Protein AF-A0A660LFE7-F1 (afdb_monomer_lite)

Sequence (213 aa):
MGFLDHRRTWRYDVAASREACIEAFVRAFSGRGGLVAKASWEVRTTDRGALAIYLGRKGLGAAAGMLTDAGAREQDSAIGSEVALQIEKTGSDRTLCSVRLASSGRIGLPGLLGVTSDARFIRPYMRAVQDELRALDSSVIISHDSRPTNADASAYRVTSEGDTRATPARLEHLEQLVARGVVSRDDAADLITRDGASVRITDDHWQRISGMW

Foldseek 3Di:
DDPFDQLKKKKKKAQDFLVLLQVLLVCLQVDCPDDAWDFHWDKDADPFHIKTFTQFTDDPNLVVLVVDPVSVVLRVQQGGWMKTKGFPDDDPGITMIMIHRPDGDDDDPCVVVVPGRGCVVCVSSVVSSVVSRCVRPVPMDIDMDPDRPCPVVVVVPDPPPPDLDCDPVNVVVLLVCCVSVVDPPVRSVVVNVVSVDPPVPDVVVVCVSVVPD

Radius of gyration: 20.66 Å; chains: 1; bounding box: 33×60×46 Å

Organism: NCBI:txid166793

Secondary structure (DSSP, 8-state):
--TT-TTPEEEEEESS-HHHHHHHHHHHHHS---SS-PEEEEEEEETTEEEEEEEEE-SHHHHHHTTSHHHHHHHHHHTT-EEEEEEEEE-SS-EEEEEEEEE-S-SSHHHHTT-PPPGGGGHHHHHHHHHHHHHH-TTPEEEEE-SPPTHHHHTT----TT--S--HHHHHHHHHHHHTTSS-HHHHHHHHHHTS------HHHHHHHHS--

Structure (mmCIF, N/CA/C/O backbone):
data_AF-A0A660LFE7-F1
#
_entry.id   AF-A0A660LFE7-F1
#
loop_
_atom_site.group_PDB
_atom_site.id
_atom_site.type_symbol
_atom_site.label_atom_id
_atom_site.label_alt_id
_atom_site.label_comp_id
_atom_site.label_asym_id
_atom_site.label_entity_id
_atom_site.label_seq_id
_atom_site.pdbx_PDB_ins_code
_atom_site.Cartn_x
_atom_site.Cartn_y
_atom_site.Cartn_z
_atom_site.occupancy
_atom_site.B_iso_or_equiv
_atom_site.auth_seq_id
_atom_site.auth_comp_id
_atom_site.auth_asym_id
_atom_site.auth_atom_id
_atom_site.pdbx_PDB_model_num
ATOM 1 N N . MET A 1 1 ? -15.204 -1.112 -18.491 1.00 38.84 1 MET A N 1
ATOM 2 C CA . MET A 1 1 ? -14.497 -0.434 -17.381 1.00 38.84 1 MET A CA 1
ATOM 3 C C . MET A 1 1 ? -13.377 -1.336 -16.891 1.00 38.84 1 MET A C 1
ATOM 5 O O . MET A 1 1 ? -13.650 -2.378 -16.309 1.00 38.84 1 MET A O 1
ATOM 9 N N . GLY A 1 2 ? -12.135 -1.018 -17.255 1.00 40.81 2 GLY A N 1
ATOM 10 C CA . GLY A 1 2 ? -10.989 -1.911 -17.080 1.00 40.81 2 GLY A CA 1
ATOM 11 C C . GLY A 1 2 ? -10.301 -1.747 -15.727 1.00 40.81 2 GLY A C 1
ATOM 12 O O . GLY A 1 2 ? -10.150 -0.643 -15.222 1.00 40.81 2 GLY A O 1
ATOM 13 N N . PHE A 1 3 ? -9.797 -2.852 -15.184 1.00 46.00 3 PHE A N 1
ATOM 14 C CA . PHE A 1 3 ? -8.933 -2.953 -13.997 1.00 46.00 3 PHE A CA 1
ATOM 15 C C . PHE A 1 3 ? -7.549 -2.255 -14.172 1.00 46.00 3 PHE A C 1
ATOM 17 O O . PHE A 1 3 ? -6.586 -2.601 -13.492 1.00 46.00 3 PHE A O 1
ATOM 24 N N . LEU A 1 4 ? -7.405 -1.351 -15.152 1.00 50.66 4 LEU A N 1
ATOM 25 C CA . LEU A 1 4 ? -6.150 -0.797 -15.698 1.00 50.66 4 LEU A CA 1
ATOM 26 C C . LEU A 1 4 ? -5.863 0.653 -15.271 1.00 50.66 4 LEU A C 1
ATOM 28 O O . LEU A 1 4 ? -4.867 1.213 -15.714 1.00 50.66 4 LEU A O 1
ATOM 32 N N . ASP A 1 5 ? -6.702 1.265 -14.434 1.00 59.66 5 ASP A N 1
ATOM 33 C CA . ASP A 1 5 ? -6.457 2.639 -13.999 1.00 59.66 5 ASP A CA 1
ATOM 34 C C . ASP A 1 5 ? -5.406 2.676 -12.878 1.00 59.66 5 ASP A C 1
ATOM 36 O O . ASP A 1 5 ? -5.632 2.193 -11.768 1.00 59.66 5 ASP A O 1
ATOM 40 N N . HIS A 1 6 ? -4.234 3.224 -13.194 1.00 60.28 6 HIS A N 1
ATOM 41 C CA . HIS A 1 6 ? -3.125 3.440 -12.265 1.00 60.28 6 HIS A CA 1
ATOM 42 C C . HIS A 1 6 ? -3.460 4.492 -11.197 1.00 60.28 6 HIS A C 1
ATOM 44 O O . HIS A 1 6 ? -2.775 4.555 -10.180 1.00 60.28 6 HIS A O 1
ATOM 50 N N . ARG A 1 7 ? -4.531 5.276 -11.395 1.00 64.38 7 ARG A N 1
ATOM 51 C CA . ARG A 1 7 ? -5.044 6.268 -10.437 1.00 64.38 7 ARG A CA 1
ATOM 52 C C . ARG A 1 7 ? -6.020 5.687 -9.419 1.00 64.38 7 ARG A C 1
ATOM 54 O O . ARG A 1 7 ? -6.583 6.423 -8.612 1.00 64.38 7 ARG A O 1
ATOM 61 N N . ARG A 1 8 ? -6.275 4.378 -9.464 1.00 77.81 8 ARG A N 1
ATOM 62 C CA . ARG A 1 8 ? -7.277 3.758 -8.603 1.00 77.81 8 ARG A CA 1
ATOM 63 C C . ARG A 1 8 ? -6.761 3.672 -7.170 1.00 77.81 8 ARG A C 1
ATOM 65 O O . ARG A 1 8 ? -5.719 3.076 -6.913 1.00 77.81 8 ARG A O 1
ATOM 72 N N . THR A 1 9 ? -7.538 4.215 -6.242 1.00 87.88 9 THR A N 1
ATOM 73 C CA . THR A 1 9 ? -7.334 4.009 -4.807 1.00 87.88 9 THR A CA 1
ATOM 74 C C . THR A 1 9 ? -8.236 2.866 -4.353 1.00 87.88 9 THR A C 1
ATOM 76 O O . THR A 1 9 ? -9.450 2.872 -4.587 1.00 87.88 9 THR A O 1
ATOM 79 N N . TRP A 1 10 ? -7.643 1.861 -3.716 1.00 91.25 10 TRP A N 1
ATOM 80 C CA . TRP A 1 10 ? -8.361 0.752 -3.093 1.00 91.25 10 TRP A CA 1
ATOM 81 C C . TRP A 1 10 ? -8.623 1.095 -1.640 1.00 91.25 10 TRP A C 1
ATOM 83 O O . TRP A 1 10 ? -7.673 1.328 -0.905 1.00 91.25 10 TRP A O 1
ATOM 93 N N . ARG A 1 11 ? -9.884 1.113 -1.215 1.00 95.19 11 ARG A N 1
ATOM 94 C CA . ARG A 1 11 ? -10.247 1.325 0.186 1.00 95.19 11 ARG A CA 1
ATOM 95 C C . ARG A 1 11 ? -10.783 0.038 0.786 1.00 95.19 11 ARG A C 1
ATOM 97 O O . ARG A 1 11 ? -11.645 -0.613 0.193 1.00 95.19 11 ARG A O 1
ATOM 104 N N . TYR A 1 12 ? -10.280 -0.284 1.966 1.00 96.00 12 TYR A N 1
ATOM 105 C CA . TYR A 1 12 ? -10.640 -1.451 2.747 1.00 96.00 12 TYR A CA 1
ATOM 106 C C . TYR A 1 12 ? -11.152 -0.976 4.099 1.00 96.00 12 TYR A C 1
ATOM 108 O O . TYR A 1 12 ? -10.414 -0.361 4.870 1.00 96.00 12 TYR A O 1
ATOM 116 N N . ASP A 1 13 ? -12.419 -1.254 4.368 1.00 97.25 13 ASP A N 1
ATOM 117 C CA . ASP A 1 13 ? -12.999 -1.110 5.697 1.00 97.25 13 ASP A CA 1
ATOM 118 C C . ASP A 1 13 ? -12.927 -2.479 6.380 1.00 97.25 13 ASP A C 1
ATOM 120 O O . ASP A 1 13 ? -13.561 -3.431 5.915 1.00 97.25 13 ASP A O 1
ATOM 124 N N . VAL A 1 14 ? -12.122 -2.595 7.438 1.00 97.31 14 VAL A N 1
ATOM 125 C CA . VAL A 1 14 ? -11.696 -3.869 8.043 1.00 97.31 14 VAL A CA 1
ATOM 126 C C . VAL A 1 14 ? -11.964 -3.847 9.547 1.00 97.31 14 VAL A C 1
ATOM 128 O O . VAL A 1 14 ? -11.588 -2.886 10.216 1.00 97.31 14 VAL A O 1
ATOM 131 N N . ALA A 1 15 ? -12.550 -4.909 10.103 1.00 97.50 15 ALA A N 1
ATOM 132 C CA . ALA A 1 15 ? -12.699 -5.112 11.548 1.00 97.50 15 ALA A CA 1
ATOM 133 C C . ALA A 1 15 ? -11.373 -5.523 12.219 1.00 97.50 15 ALA A C 1
ATOM 135 O O . ALA A 1 15 ? -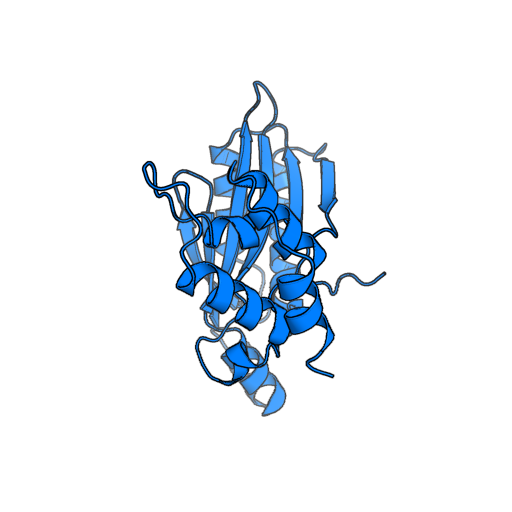11.242 -6.606 12.783 1.00 97.50 15 ALA A O 1
ATOM 136 N N . ALA A 1 16 ? -10.357 -4.671 12.103 1.00 96.75 16 ALA A N 1
ATOM 137 C CA . ALA A 1 16 ? -9.020 -4.901 12.629 1.00 96.75 16 ALA A CA 1
ATOM 138 C C . ALA A 1 16 ? -8.410 -3.592 13.140 1.00 96.75 16 ALA A C 1
ATOM 140 O O . ALA A 1 16 ? -8.817 -2.500 12.730 1.00 96.75 16 ALA A O 1
ATOM 141 N N . SER A 1 17 ? -7.406 -3.696 14.015 1.00 97.06 17 SER A N 1
ATOM 142 C CA . SER A 1 17 ? -6.656 -2.525 14.464 1.00 97.06 17 SER A CA 1
ATOM 143 C C . SER A 1 17 ? -5.854 -1.897 13.322 1.00 97.06 17 SER A C 1
ATOM 145 O O . SER A 1 17 ? -5.584 -2.508 12.279 1.00 97.06 17 SER A O 1
ATOM 147 N N . ARG A 1 18 ? -5.424 -0.657 13.551 1.00 96.75 18 ARG A N 1
ATOM 148 C CA . ARG A 1 18 ? -4.510 0.059 12.665 1.00 96.75 18 ARG A CA 1
ATOM 149 C C . ARG A 1 18 ? -3.226 -0.740 12.416 1.00 96.75 18 ARG A C 1
ATOM 151 O O . ARG A 1 18 ? -2.784 -0.851 11.274 1.00 96.75 18 ARG A O 1
ATOM 158 N N . GLU A 1 19 ? -2.637 -1.284 13.473 1.00 97.12 19 GLU A N 1
ATOM 159 C CA . GLU A 1 19 ? -1.377 -2.027 13.434 1.00 97.12 19 GLU A CA 1
ATOM 160 C C . GLU A 1 19 ? -1.540 -3.302 12.602 1.00 97.12 19 GLU A C 1
ATOM 162 O O . GLU A 1 19 ? -0.715 -3.574 11.733 1.00 97.12 19 GLU A O 1
ATOM 167 N N . ALA A 1 20 ? -2.660 -4.012 12.764 1.00 97.19 20 ALA A N 1
ATOM 168 C CA . ALA A 1 20 ? -2.961 -5.212 11.991 1.00 97.19 20 ALA A CA 1
ATOM 169 C C . ALA A 1 20 ? -3.107 -4.923 10.484 1.00 97.19 20 ALA A C 1
ATOM 171 O O . ALA A 1 20 ? -2.623 -5.700 9.659 1.00 97.19 20 ALA A O 1
ATOM 172 N N . CYS A 1 21 ? -3.708 -3.787 10.107 1.00 97.06 21 CYS A N 1
ATOM 173 C CA . CYS A 1 21 ? -3.794 -3.366 8.703 1.00 97.06 21 CYS A CA 1
ATOM 174 C C . CYS A 1 21 ? -2.404 -3.085 8.103 1.00 97.06 21 CYS A C 1
ATOM 176 O O . CYS A 1 21 ? -2.117 -3.486 6.972 1.00 97.06 21 CYS A O 1
ATOM 178 N N . ILE A 1 22 ? -1.531 -2.417 8.866 1.00 97.62 22 ILE A N 1
ATOM 179 C CA . ILE A 1 22 ? -0.145 -2.137 8.461 1.00 97.62 22 ILE A CA 1
ATOM 180 C C . ILE A 1 22 ? 0.634 -3.444 8.302 1.00 97.62 22 ILE A C 1
ATOM 182 O O . ILE A 1 22 ? 1.282 -3.650 7.277 1.00 97.62 22 ILE A O 1
ATOM 186 N N . GLU A 1 23 ? 0.535 -4.355 9.267 1.00 96.62 23 GLU A N 1
ATOM 187 C CA . GLU A 1 23 ? 1.201 -5.654 9.202 1.00 96.62 23 GLU A CA 1
ATOM 188 C C . GLU A 1 23 ? 0.723 -6.506 8.024 1.00 96.62 23 GLU A C 1
ATOM 190 O O . GLU A 1 23 ? 1.550 -7.123 7.357 1.00 96.62 23 GLU A O 1
ATOM 195 N N . ALA A 1 24 ? -0.579 -6.521 7.726 1.00 96.12 24 ALA A N 1
ATOM 196 C CA . ALA A 1 24 ? -1.124 -7.220 6.562 1.00 96.12 24 ALA A CA 1
ATOM 197 C C . ALA A 1 24 ? -0.515 -6.699 5.251 1.00 96.12 24 ALA A C 1
ATOM 199 O O . ALA A 1 24 ? -0.088 -7.482 4.401 1.00 96.12 24 ALA A O 1
ATOM 200 N N . PHE A 1 25 ? -0.391 -5.377 5.108 1.00 96.19 25 PHE A N 1
ATOM 201 C CA . PHE A 1 25 ? 0.294 -4.777 3.964 1.00 96.19 25 PHE A CA 1
ATOM 202 C C . PHE A 1 25 ? 1.776 -5.168 3.912 1.00 96.19 25 PHE A C 1
ATOM 204 O O . PHE A 1 25 ? 2.276 -5.580 2.862 1.00 96.19 25 PHE A O 1
ATOM 211 N N . VAL A 1 26 ? 2.481 -5.098 5.045 1.00 95.81 26 VAL A N 1
ATOM 212 C CA . VAL A 1 26 ? 3.892 -5.495 5.130 1.00 95.81 26 VAL A CA 1
ATOM 213 C C . VAL A 1 26 ? 4.062 -6.968 4.760 1.00 95.81 26 VAL A C 1
ATOM 215 O O . VAL A 1 26 ? 4.980 -7.280 4.005 1.00 95.81 26 VAL A O 1
ATOM 218 N N . ARG A 1 27 ? 3.176 -7.867 5.208 1.00 94.25 27 ARG A N 1
ATOM 219 C CA . ARG A 1 27 ? 3.191 -9.292 4.838 1.00 94.25 27 ARG A CA 1
ATOM 220 C C . ARG A 1 27 ? 2.937 -9.498 3.352 1.00 94.25 27 ARG A C 1
ATOM 222 O O . ARG A 1 27 ? 3.662 -10.270 2.734 1.00 94.25 27 ARG A O 1
ATOM 229 N N . ALA A 1 28 ? 1.999 -8.771 2.752 1.00 93.12 28 ALA A N 1
ATOM 230 C CA . ALA A 1 28 ? 1.727 -8.872 1.321 1.00 93.12 28 ALA A CA 1
ATOM 231 C C . ALA A 1 28 ? 2.935 -8.466 0.451 1.00 93.12 28 ALA A C 1
ATOM 233 O O . ALA A 1 28 ? 3.200 -9.099 -0.573 1.00 93.12 28 ALA A O 1
ATOM 234 N N . PHE A 1 29 ? 3.695 -7.445 0.863 1.00 91.75 29 PHE A N 1
ATOM 235 C CA . PHE A 1 29 ? 4.849 -6.936 0.106 1.00 91.75 29 PHE A CA 1
ATOM 236 C C . PHE A 1 29 ? 6.197 -7.567 0.487 1.00 91.75 29 PHE A C 1
ATOM 238 O O . PHE A 1 29 ? 7.083 -7.672 -0.360 1.00 91.75 29 PHE A O 1
ATOM 245 N N . SER A 1 30 ? 6.344 -8.043 1.724 1.00 88.94 30 SER A N 1
ATOM 246 C CA . SER A 1 30 ? 7.524 -8.792 2.201 1.00 88.94 30 SER A CA 1
ATOM 247 C C . SER A 1 30 ? 7.392 -10.303 1.973 1.00 88.94 30 SER A C 1
ATOM 249 O O . SER A 1 30 ? 8.349 -11.062 2.139 1.00 88.94 30 SER A O 1
ATOM 251 N N . GLY A 1 31 ? 6.184 -10.759 1.638 1.00 74.62 31 GLY A N 1
ATOM 252 C CA . GLY A 1 31 ? 5.779 -12.155 1.650 1.00 74.62 31 GLY A CA 1
ATOM 253 C C . GLY A 1 31 ? 6.429 -13.024 0.580 1.00 74.62 31 GLY A C 1
ATOM 254 O O . GLY A 1 31 ? 6.758 -12.610 -0.534 1.00 74.62 31 GLY A O 1
ATOM 255 N N . ARG A 1 32 ? 6.558 -14.313 0.916 1.00 55.41 32 ARG A N 1
ATOM 256 C CA . ARG A 1 32 ? 7.117 -15.382 0.079 1.00 55.41 32 ARG A CA 1
ATOM 257 C C . ARG A 1 32 ? 6.206 -15.780 -1.106 1.00 55.41 32 ARG A C 1
ATOM 259 O O . ARG A 1 32 ? 6.140 -16.967 -1.400 1.00 55.41 32 ARG A O 1
ATOM 266 N N . GLY A 1 33 ? 5.587 -14.850 -1.842 1.00 46.97 33 GLY A N 1
ATOM 267 C CA . GLY A 1 33 ? 4.799 -15.162 -3.054 1.00 46.97 33 GLY A CA 1
ATOM 268 C C . GLY A 1 33 ? 5.535 -16.156 -3.967 1.00 46.97 33 GLY A C 1
ATOM 269 O O . GLY A 1 33 ? 6.721 -15.954 -4.215 1.00 46.97 33 GLY A O 1
ATOM 270 N N . GLY A 1 34 ? 4.890 -17.274 -4.322 1.00 47.53 34 GLY A N 1
ATOM 271 C CA . GLY A 1 34 ? 5.494 -18.536 -4.790 1.00 47.53 34 GLY A CA 1
ATOM 272 C C . GLY A 1 34 ? 6.519 -18.465 -5.938 1.00 47.53 34 GLY A C 1
ATOM 273 O O . GLY A 1 34 ? 6.880 -17.401 -6.415 1.00 47.53 34 GLY A O 1
ATOM 274 N N . LEU A 1 35 ? 7.006 -19.636 -6.369 1.00 48.56 35 LEU A N 1
ATOM 275 C CA . LEU A 1 35 ? 8.150 -19.917 -7.270 1.00 48.56 35 LEU A CA 1
ATOM 276 C C . LEU A 1 35 ? 8.314 -19.090 -8.576 1.00 48.56 35 LEU A C 1
ATOM 278 O O . LEU A 1 35 ? 9.298 -19.280 -9.286 1.00 48.56 35 LEU A O 1
ATOM 282 N N . VAL A 1 36 ? 7.419 -18.161 -8.908 1.00 51.66 36 VAL A N 1
ATOM 283 C CA . VAL A 1 36 ? 7.422 -17.396 -10.158 1.00 51.66 36 VAL A CA 1
ATOM 284 C C . VAL A 1 36 ? 7.899 -15.958 -9.913 1.00 51.66 36 VAL A C 1
ATOM 286 O O . VAL A 1 36 ? 7.167 -15.127 -9.388 1.00 51.66 36 VAL A O 1
ATOM 289 N N . ALA A 1 37 ? 9.145 -15.674 -10.314 1.00 56.53 37 ALA A N 1
ATOM 290 C CA . ALA A 1 37 ? 9.717 -14.339 -10.553 1.00 56.53 37 ALA A CA 1
ATOM 291 C C . ALA A 1 37 ? 9.287 -13.225 -9.568 1.00 56.53 37 ALA A C 1
ATOM 293 O O . ALA A 1 37 ? 8.558 -12.300 -9.945 1.00 56.53 37 ALA A O 1
ATOM 294 N N . LYS A 1 38 ? 9.776 -13.288 -8.320 1.00 69.44 38 LYS A N 1
ATOM 295 C CA . LYS A 1 38 ? 9.477 -12.293 -7.282 1.00 69.44 38 LYS A CA 1
ATOM 296 C C . LYS A 1 38 ? 10.008 -10.905 -7.647 1.00 69.44 38 LYS A C 1
ATOM 298 O O . LYS A 1 38 ? 11.209 -10.695 -7.837 1.00 69.44 38 LYS A O 1
ATOM 303 N N . ALA A 1 39 ? 9.097 -9.943 -7.677 1.00 80.56 39 ALA A N 1
ATOM 304 C CA . ALA A 1 39 ? 9.442 -8.541 -7.550 1.00 80.56 39 ALA A CA 1
ATOM 305 C C . ALA A 1 39 ? 9.991 -8.288 -6.130 1.00 80.56 39 ALA A C 1
ATOM 307 O O . ALA A 1 39 ? 9.480 -8.824 -5.146 1.00 80.56 39 ALA A O 1
ATOM 308 N N . SER A 1 40 ? 11.084 -7.538 -6.051 1.00 86.56 40 SER A N 1
ATOM 309 C CA . SER A 1 40 ? 11.753 -7.117 -4.827 1.00 86.56 40 SER A CA 1
ATOM 310 C C . SER A 1 40 ? 11.149 -5.791 -4.393 1.00 86.56 40 SER A C 1
ATOM 312 O O . SER A 1 40 ? 11.076 -4.858 -5.191 1.00 86.56 40 SER A O 1
ATOM 314 N N . TRP A 1 41 ? 10.752 -5.705 -3.130 1.00 90.31 41 TRP A N 1
ATOM 315 C CA . TRP A 1 41 ? 10.181 -4.500 -2.543 1.00 90.31 41 TRP A CA 1
ATOM 316 C C . TRP A 1 41 ? 10.961 -4.128 -1.292 1.00 90.31 41 TRP A C 1
ATOM 318 O O . TRP A 1 41 ? 11.316 -4.996 -0.497 1.00 90.31 41 TRP A O 1
ATOM 328 N N . GLU A 1 42 ? 11.234 -2.843 -1.128 1.00 92.31 42 GLU A N 1
ATOM 329 C CA . GLU A 1 42 ? 11.618 -2.276 0.156 1.00 92.31 42 GLU A CA 1
ATOM 330 C C . GLU A 1 42 ? 10.350 -1.790 0.845 1.00 92.31 42 GLU A C 1
ATOM 332 O O . GLU A 1 42 ? 9.618 -0.985 0.276 1.00 92.31 42 GLU A O 1
ATOM 337 N N . VAL A 1 43 ? 10.068 -2.276 2.051 1.00 94.81 43 VAL A N 1
ATOM 338 C CA . VAL A 1 43 ? 8.866 -1.882 2.791 1.00 94.81 43 VAL A CA 1
ATOM 339 C C . VAL A 1 43 ? 9.270 -1.074 4.015 1.00 94.81 43 VAL A C 1
ATOM 341 O O . VAL A 1 43 ? 10.124 -1.499 4.789 1.00 94.81 43 VAL A O 1
ATOM 344 N N . ARG A 1 44 ? 8.645 0.090 4.194 1.00 95.56 44 ARG A N 1
ATOM 345 C CA . ARG A 1 44 ? 8.853 0.991 5.330 1.00 95.56 44 ARG A CA 1
ATOM 346 C C . ARG A 1 44 ? 7.517 1.278 6.002 1.00 95.56 44 ARG A C 1
ATOM 348 O O . ARG A 1 44 ? 6.562 1.677 5.341 1.00 95.56 44 ARG A O 1
ATOM 355 N N . THR A 1 45 ? 7.437 1.097 7.311 1.00 96.19 45 THR A N 1
ATOM 356 C CA . THR A 1 45 ? 6.276 1.518 8.106 1.00 96.19 45 THR A CA 1
ATOM 357 C C . THR A 1 45 ? 6.374 3.004 8.435 1.00 96.19 45 THR A C 1
ATOM 359 O O . THR A 1 45 ? 7.471 3.538 8.584 1.00 96.19 45 THR A O 1
ATOM 362 N N . THR A 1 46 ? 5.236 3.681 8.563 1.00 92.25 46 THR A N 1
ATOM 363 C CA . THR A 1 46 ? 5.167 5.099 8.941 1.00 92.25 46 THR A CA 1
ATOM 364 C C . THR A 1 46 ? 4.103 5.321 10.011 1.00 92.25 46 THR A C 1
ATOM 366 O O . THR A 1 46 ? 3.204 4.500 10.205 1.00 92.25 46 THR A O 1
ATOM 369 N N . ASP A 1 47 ? 4.121 6.497 10.635 1.00 90.31 47 ASP A N 1
ATOM 370 C CA . ASP A 1 47 ? 3.103 6.917 11.605 1.00 90.31 47 ASP A CA 1
ATOM 371 C C . ASP A 1 47 ? 1.701 7.085 11.005 1.00 90.31 47 ASP A C 1
ATOM 373 O O . ASP A 1 47 ? 0.764 7.419 11.731 1.00 90.31 47 ASP A O 1
ATOM 377 N N . ARG A 1 48 ? 1.518 6.876 9.699 1.00 90.69 48 ARG A N 1
ATOM 378 C CA . ARG A 1 48 ? 0.211 6.953 9.033 1.00 90.69 48 ARG A CA 1
ATOM 379 C C . ARG A 1 48 ? -0.120 5.716 8.196 1.00 90.69 48 ARG A C 1
ATOM 381 O O . ARG A 1 48 ? -1.185 5.690 7.585 1.00 90.69 48 ARG A O 1
ATOM 388 N N . GLY A 1 49 ? 0.748 4.703 8.163 1.00 96.00 49 GLY A N 1
ATOM 389 C CA . GLY A 1 49 ? 0.553 3.511 7.340 1.00 96.00 49 GLY A CA 1
ATOM 390 C C . GLY A 1 49 ? 1.867 2.824 6.970 1.00 96.00 49 GLY A C 1
ATOM 391 O O . GLY A 1 49 ? 2.700 2.554 7.832 1.00 96.00 49 GLY A O 1
ATOM 392 N N . ALA A 1 50 ? 2.058 2.534 5.684 1.00 97.06 50 ALA A N 1
ATOM 393 C CA . ALA A 1 50 ? 3.268 1.896 5.166 1.00 97.06 50 ALA A CA 1
ATOM 394 C C . ALA A 1 50 ? 3.517 2.262 3.698 1.00 97.06 50 ALA A C 1
ATOM 396 O O . ALA A 1 50 ? 2.599 2.634 2.974 1.00 97.06 50 ALA A O 1
ATOM 397 N N . LEU A 1 51 ? 4.766 2.141 3.260 1.00 95.38 51 LEU A N 1
ATOM 398 C CA . LEU A 1 51 ? 5.219 2.412 1.901 1.00 95.38 51 LEU A CA 1
ATOM 399 C C . LEU A 1 51 ? 6.000 1.204 1.386 1.00 95.38 51 LEU A C 1
ATOM 401 O O . LEU A 1 51 ? 6.904 0.727 2.067 1.00 95.38 51 LEU A O 1
ATOM 405 N N . ALA A 1 52 ? 5.673 0.727 0.190 1.00 93.94 52 ALA A N 1
ATOM 406 C CA . ALA A 1 52 ? 6.434 -0.292 -0.519 1.00 93.94 52 ALA A CA 1
ATOM 407 C C . ALA A 1 52 ? 7.060 0.311 -1.781 1.00 93.94 52 ALA A C 1
ATOM 409 O O . ALA A 1 52 ? 6.349 0.788 -2.663 1.00 93.94 52 ALA A O 1
ATOM 410 N N . ILE A 1 53 ? 8.387 0.269 -1.869 1.00 91.69 53 ILE A N 1
ATOM 411 C CA . ILE A 1 53 ? 9.186 0.809 -2.972 1.00 91.69 53 ILE A CA 1
ATOM 412 C C . ILE A 1 53 ? 9.684 -0.353 -3.825 1.00 91.69 53 ILE A C 1
ATOM 414 O O . ILE A 1 53 ? 10.333 -1.277 -3.330 1.00 91.69 53 ILE A O 1
ATOM 418 N N . TYR A 1 54 ? 9.379 -0.328 -5.117 1.00 89.25 54 TYR A N 1
ATOM 419 C CA . TYR A 1 54 ? 9.771 -1.386 -6.037 1.00 89.25 54 TYR A CA 1
ATOM 420 C C . TYR A 1 54 ? 11.263 -1.300 -6.383 1.00 89.25 54 TYR A C 1
ATOM 422 O O . TYR A 1 54 ? 11.722 -0.319 -6.967 1.00 89.25 54 TYR A O 1
ATOM 430 N N . LEU A 1 55 ? 12.017 -2.358 -6.079 1.00 86.50 55 LEU A N 1
ATOM 431 C CA . LEU A 1 55 ? 13.464 -2.463 -6.308 1.00 86.50 55 LEU A CA 1
ATOM 432 C C . LEU A 1 55 ? 13.831 -3.266 -7.572 1.00 86.50 55 LEU A C 1
ATOM 434 O O . LEU A 1 55 ? 14.996 -3.611 -7.764 1.00 86.50 55 LEU A O 1
ATOM 438 N N . GLY A 1 56 ? 12.854 -3.618 -8.412 1.00 84.25 56 GLY A N 1
ATOM 439 C CA . GLY A 1 56 ? 13.057 -4.509 -9.561 1.00 84.25 56 GLY A CA 1
ATOM 440 C C . GLY A 1 56 ? 12.768 -5.978 -9.236 1.00 84.25 56 GLY A C 1
ATOM 441 O O . GLY A 1 56 ? 12.351 -6.319 -8.134 1.00 84.25 56 GLY A O 1
ATOM 442 N N . ARG A 1 57 ? 12.968 -6.888 -10.193 1.00 78.62 57 ARG A N 1
ATOM 443 C CA . ARG A 1 57 ? 12.842 -8.343 -9.974 1.00 78.62 57 ARG A CA 1
ATOM 444 C C . ARG A 1 57 ? 14.211 -8.951 -9.696 1.00 78.62 57 ARG A C 1
ATOM 446 O O . ARG A 1 57 ? 15.178 -8.624 -10.374 1.00 78.62 57 ARG A O 1
ATOM 453 N N . LYS A 1 58 ? 14.291 -9.871 -8.731 1.00 66.12 58 LYS A N 1
ATOM 454 C CA . LYS A 1 58 ? 15.510 -10.655 -8.462 1.00 66.12 58 LYS A CA 1
ATOM 455 C C . LYS A 1 58 ? 15.242 -12.140 -8.745 1.00 66.12 58 LYS A C 1
ATOM 457 O O . LYS A 1 58 ? 14.202 -12.663 -8.352 1.00 66.12 58 LYS A O 1
ATOM 462 N N . GLY A 1 59 ? 16.176 -12.823 -9.417 1.00 62.28 59 GLY A N 1
ATOM 463 C CA . GLY A 1 59 ? 16.146 -14.278 -9.665 1.00 62.28 59 GLY A CA 1
ATOM 464 C C . GLY A 1 59 ? 16.032 -14.695 -11.141 1.00 62.28 59 GLY A C 1
ATOM 465 O O . GLY A 1 59 ? 15.962 -13.850 -12.026 1.00 62.28 59 GLY A O 1
ATOM 466 N N . LEU A 1 60 ? 15.985 -16.010 -11.408 1.00 49.91 60 LEU A N 1
ATOM 467 C CA . LEU A 1 60 ? 15.992 -16.621 -12.758 1.00 49.91 60 LEU A CA 1
ATOM 468 C C . LEU A 1 60 ? 14.888 -16.101 -13.705 1.00 49.91 60 LEU A C 1
ATOM 470 O O . LEU A 1 60 ? 15.073 -16.073 -14.916 1.00 49.91 60 LEU A O 1
ATOM 474 N N . GLY A 1 61 ? 13.756 -15.631 -13.172 1.00 48.28 61 GLY A N 1
ATOM 475 C CA . GLY A 1 61 ? 12.695 -15.002 -13.971 1.00 48.28 61 GLY A CA 1
ATOM 476 C C . GLY A 1 61 ? 13.051 -13.616 -14.528 1.00 48.28 61 GLY A C 1
ATOM 477 O O . GLY A 1 61 ? 12.460 -13.200 -15.522 1.00 48.28 61 GLY A O 1
ATOM 478 N N . ALA A 1 62 ? 14.029 -12.919 -13.937 1.00 50.66 62 ALA A N 1
ATOM 479 C CA . ALA A 1 62 ? 14.604 -11.711 -14.530 1.00 50.66 62 ALA A CA 1
ATOM 480 C C . ALA A 1 62 ? 15.329 -12.054 -15.841 1.00 50.66 62 ALA A C 1
ATOM 482 O O . ALA A 1 62 ? 15.156 -11.347 -16.826 1.00 50.66 62 ALA A O 1
ATOM 483 N N . ALA A 1 63 ? 16.018 -13.202 -15.901 1.00 50.19 63 ALA A N 1
ATOM 484 C CA . ALA A 1 63 ? 16.679 -13.669 -17.119 1.00 50.19 63 ALA A CA 1
ATOM 485 C C . ALA A 1 63 ? 15.678 -14.027 -18.235 1.00 50.19 63 ALA A C 1
ATOM 487 O O . ALA A 1 63 ? 15.941 -13.749 -19.398 1.00 50.19 63 ALA A O 1
ATOM 488 N N . ALA A 1 64 ? 14.502 -14.574 -17.896 1.00 52.22 64 ALA A N 1
ATOM 489 C CA . ALA A 1 64 ? 13.458 -14.866 -18.883 1.00 52.22 64 ALA A CA 1
ATOM 490 C C . ALA A 1 64 ? 12.764 -13.597 -19.420 1.00 52.22 64 ALA A C 1
ATOM 492 O O . ALA A 1 64 ? 12.462 -13.520 -20.606 1.00 52.22 64 ALA A O 1
ATOM 493 N N . GLY A 1 65 ? 12.540 -12.583 -18.574 1.00 51.59 65 GLY A N 1
ATOM 494 C CA . GLY A 1 65 ? 12.023 -11.276 -19.008 1.00 51.59 65 GLY A CA 1
ATOM 495 C C . GLY A 1 65 ? 13.036 -10.460 -19.821 1.00 51.59 65 GLY A C 1
ATOM 496 O O . GLY A 1 65 ? 12.642 -9.709 -20.711 1.00 51.59 65 GLY A O 1
ATOM 497 N N . MET A 1 66 ? 14.332 -10.669 -19.564 1.00 51.41 66 MET A N 1
ATOM 498 C CA . MET A 1 66 ? 15.447 -10.103 -20.331 1.00 51.41 66 MET A CA 1
ATOM 499 C C . MET A 1 66 ? 15.591 -10.678 -21.745 1.00 51.41 66 MET A C 1
ATOM 501 O O . MET A 1 66 ? 16.303 -10.091 -22.550 1.00 51.41 66 MET A O 1
ATOM 505 N N . LEU A 1 67 ? 14.904 -11.776 -22.088 1.00 53.44 67 LEU A N 1
ATOM 506 C CA . LEU A 1 67 ? 14.918 -12.317 -23.457 1.00 53.44 67 LEU A CA 1
ATOM 507 C C . LEU A 1 67 ? 14.204 -11.405 -24.468 1.00 53.44 67 LEU A C 1
ATOM 509 O O . LEU A 1 67 ? 14.314 -11.624 -25.671 1.00 53.44 67 LEU A O 1
ATOM 513 N N . THR A 1 68 ? 13.488 -10.377 -24.000 1.00 59.34 68 THR A N 1
ATOM 514 C CA . THR A 1 68 ? 12.926 -9.330 -24.858 1.00 59.34 68 THR A CA 1
ATOM 515 C C . THR A 1 68 ? 13.334 -7.955 -24.336 1.00 59.34 68 THR A C 1
ATOM 517 O O . THR A 1 68 ? 13.070 -7.631 -23.177 1.00 59.34 68 THR A O 1
ATOM 520 N N . ASP A 1 69 ? 13.916 -7.115 -25.195 1.00 60.59 69 ASP A N 1
ATOM 521 C CA . ASP A 1 69 ? 14.319 -5.741 -24.846 1.00 60.59 69 ASP A CA 1
ATOM 522 C C . ASP A 1 69 ? 13.155 -4.907 -24.283 1.00 60.59 69 ASP A C 1
ATOM 524 O O . ASP A 1 69 ? 13.352 -4.037 -23.434 1.00 60.59 69 ASP A O 1
ATOM 528 N N . ALA A 1 70 ? 11.925 -5.187 -24.727 1.00 62.56 70 ALA A N 1
ATOM 529 C CA . ALA A 1 70 ? 10.716 -4.540 -24.224 1.00 6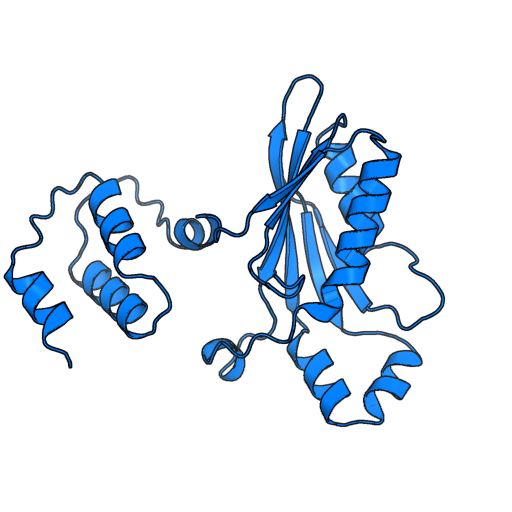2.56 70 ALA A CA 1
ATOM 530 C C . ALA A 1 70 ? 10.436 -4.897 -22.752 1.00 62.56 70 ALA A C 1
ATOM 532 O O . ALA A 1 70 ? 10.221 -4.002 -21.938 1.00 62.56 70 ALA A O 1
ATOM 533 N N . GLY A 1 71 ? 10.510 -6.182 -22.387 1.00 59.94 71 GLY A N 1
ATOM 534 C CA . GLY A 1 71 ? 10.266 -6.644 -21.018 1.00 59.94 71 GLY A CA 1
ATOM 535 C C . GLY A 1 71 ? 11.314 -6.152 -20.016 1.00 59.94 71 GLY A C 1
ATOM 536 O O . GLY A 1 71 ? 10.971 -5.833 -18.877 1.00 59.94 71 GLY A O 1
ATOM 537 N N . ALA A 1 72 ? 12.575 -6.030 -20.442 1.00 65.38 72 ALA A N 1
ATOM 538 C CA . ALA A 1 72 ? 13.635 -5.431 -19.630 1.00 65.38 72 ALA A CA 1
ATOM 539 C C . ALA A 1 72 ? 13.390 -3.929 -19.392 1.00 65.38 72 ALA A C 1
ATOM 541 O O . ALA A 1 72 ? 13.429 -3.468 -18.251 1.00 65.38 72 ALA A O 1
ATOM 542 N N . ARG A 1 73 ? 13.047 -3.174 -20.448 1.00 66.62 73 ARG A N 1
ATOM 543 C CA . ARG A 1 73 ? 12.757 -1.732 -20.348 1.00 66.62 73 ARG A CA 1
ATOM 544 C C . ARG A 1 73 ? 11.533 -1.431 -19.488 1.00 66.62 73 ARG A C 1
ATOM 546 O O . ARG A 1 73 ? 11.573 -0.495 -18.693 1.00 66.62 73 ARG A O 1
ATOM 553 N N . GLU A 1 74 ? 10.470 -2.225 -19.606 1.00 65.38 74 GLU A N 1
ATOM 554 C CA . GLU A 1 74 ? 9.287 -2.086 -18.751 1.00 65.38 74 GLU A CA 1
ATOM 555 C C . GLU A 1 74 ? 9.646 -2.297 -17.271 1.00 65.38 74 GLU A C 1
ATOM 557 O O . GLU A 1 74 ? 9.268 -1.495 -16.417 1.00 65.38 74 GLU A O 1
ATOM 562 N N . GLN A 1 75 ? 10.448 -3.318 -16.952 1.00 69.25 75 GLN A N 1
ATOM 563 C CA . GLN A 1 75 ? 10.877 -3.572 -15.574 1.00 69.25 75 GLN A CA 1
ATOM 564 C C . GLN A 1 75 ? 11.751 -2.451 -15.009 1.00 69.25 75 GLN A C 1
ATOM 566 O O . GLN A 1 75 ? 11.512 -2.019 -13.880 1.00 69.25 75 GLN A O 1
ATOM 571 N N . ASP A 1 76 ? 12.712 -1.959 -15.790 1.00 73.06 76 ASP A N 1
ATOM 572 C CA . ASP A 1 76 ? 13.606 -0.867 -15.392 1.00 73.06 76 ASP A CA 1
ATOM 573 C C . ASP A 1 76 ? 12.878 0.468 -15.221 1.00 73.06 76 ASP A C 1
ATOM 575 O O . ASP A 1 76 ? 13.290 1.304 -14.406 1.00 73.06 76 ASP A O 1
ATOM 579 N N . SER A 1 77 ? 11.799 0.672 -15.982 1.00 72.38 77 SER A N 1
ATOM 580 C CA . SER A 1 77 ? 10.954 1.860 -15.867 1.00 72.38 77 SER A CA 1
ATOM 581 C C . SER A 1 77 ? 10.131 1.856 -14.581 1.00 72.38 77 SER A C 1
ATOM 583 O O . SER A 1 77 ? 9.937 2.908 -13.984 1.00 72.38 77 SER A O 1
ATOM 585 N N . ALA A 1 78 ? 9.730 0.683 -14.088 1.00 78.06 78 ALA A N 1
ATOM 586 C CA . ALA A 1 78 ? 8.959 0.581 -12.860 1.00 78.06 78 ALA A CA 1
ATOM 587 C C . ALA A 1 78 ? 9.808 0.770 -11.590 1.00 78.06 78 ALA A C 1
ATOM 589 O O . ALA A 1 78 ? 9.230 1.062 -10.542 1.00 78.06 78 ALA A O 1
ATOM 590 N N . ILE A 1 79 ? 11.139 0.599 -11.632 1.00 84.69 79 ILE A N 1
ATOM 591 C CA . ILE A 1 79 ? 12.020 0.746 -10.452 1.00 84.69 79 ILE A CA 1
ATOM 592 C C . ILE A 1 79 ? 11.806 2.114 -9.792 1.00 84.69 79 ILE A C 1
ATOM 594 O O . ILE A 1 79 ? 11.805 3.149 -10.457 1.00 84.69 79 ILE A O 1
ATOM 598 N N . GLY A 1 80 ? 11.628 2.104 -8.470 1.00 85.00 80 GLY A N 1
ATOM 599 C CA . GLY A 1 80 ? 11.294 3.285 -7.678 1.00 85.00 80 GLY A CA 1
ATOM 600 C C . GLY A 1 80 ? 9.799 3.601 -7.617 1.00 85.00 80 GLY A C 1
ATOM 601 O O . GLY A 1 80 ? 9.431 4.571 -6.970 1.00 85.00 80 GLY A O 1
ATOM 602 N N . SER A 1 81 ? 8.930 2.802 -8.248 1.00 86.75 81 SER A N 1
ATOM 603 C CA . SER A 1 81 ? 7.484 2.933 -8.036 1.00 86.75 81 SER A CA 1
ATOM 604 C C . SER A 1 81 ? 7.140 2.699 -6.572 1.00 86.75 81 SER A C 1
ATOM 606 O O . SER A 1 81 ? 7.642 1.760 -5.950 1.00 86.75 81 SER A O 1
ATOM 608 N N . GLU A 1 82 ? 6.235 3.512 -6.053 1.00 90.69 82 GLU A N 1
ATOM 609 C CA . GLU A 1 82 ? 5.842 3.510 -4.656 1.00 90.69 82 GLU A CA 1
ATOM 610 C C . GLU A 1 82 ? 4.376 3.134 -4.512 1.00 90.69 82 GLU A C 1
ATOM 612 O O . GLU A 1 82 ? 3.501 3.680 -5.185 1.00 90.69 82 GLU A O 1
ATOM 617 N N . VAL A 1 83 ? 4.097 2.230 -3.584 1.00 92.12 83 VAL A N 1
ATOM 618 C CA . VAL A 1 83 ? 2.746 1.853 -3.185 1.00 92.12 83 VAL A CA 1
ATOM 619 C C . VAL A 1 83 ? 2.564 2.238 -1.734 1.00 92.12 83 VAL A C 1
ATOM 621 O O . VAL A 1 83 ? 3.285 1.745 -0.871 1.00 92.12 83 VAL A O 1
ATOM 624 N N . ALA A 1 84 ? 1.605 3.110 -1.460 1.00 94.06 84 ALA A N 1
ATOM 625 C CA . ALA A 1 84 ? 1.338 3.586 -0.115 1.00 94.06 84 ALA A CA 1
ATOM 626 C C . ALA A 1 84 ? 0.062 2.946 0.428 1.00 94.06 84 ALA A C 1
ATOM 628 O O . ALA A 1 84 ? -0.982 3.001 -0.222 1.00 94.06 84 ALA A O 1
ATOM 629 N N . LEU A 1 85 ? 0.158 2.391 1.633 1.00 96.19 85 LEU A N 1
ATOM 630 C CA . LEU A 1 85 ? -0.962 2.179 2.536 1.00 96.19 85 LEU A CA 1
ATOM 631 C C . LEU A 1 85 ? -1.105 3.421 3.419 1.00 96.19 85 LEU A C 1
ATOM 633 O O . LEU A 1 85 ? -0.143 3.835 4.069 1.00 96.19 85 LEU A O 1
ATOM 637 N N . GLN A 1 86 ? -2.313 3.961 3.507 1.00 96.62 86 GLN A N 1
ATOM 638 C CA . GLN A 1 86 ? -2.670 5.047 4.406 1.00 96.62 86 GLN A CA 1
ATOM 639 C C . GLN A 1 86 ? -3.852 4.637 5.284 1.00 96.62 86 GLN A C 1
ATOM 641 O O . GLN A 1 86 ? -4.835 4.077 4.810 1.00 96.62 86 GLN A O 1
ATOM 646 N N . ILE A 1 87 ? -3.771 4.937 6.575 1.00 97.25 87 ILE A N 1
ATOM 647 C CA . ILE A 1 87 ? -4.901 4.816 7.494 1.00 97.25 87 ILE A CA 1
ATOM 648 C C . ILE A 1 87 ? -5.728 6.095 7.364 1.00 97.25 87 ILE A C 1
ATOM 650 O O . ILE A 1 87 ? -5.264 7.175 7.728 1.00 97.25 87 ILE A O 1
ATOM 654 N N . GLU A 1 88 ? -6.928 5.989 6.795 1.00 95.25 88 GLU A N 1
ATOM 655 C CA . GLU A 1 88 ? -7.817 7.138 6.586 1.00 95.25 88 GLU A CA 1
ATOM 656 C C . GLU A 1 88 ? -8.630 7.445 7.844 1.00 95.25 88 GLU A C 1
ATOM 658 O O . GLU A 1 88 ? -8.827 8.608 8.194 1.00 95.25 88 GLU A O 1
ATOM 663 N N . LYS A 1 89 ? -9.102 6.401 8.532 1.00 96.19 89 LYS A N 1
ATOM 664 C CA . LYS A 1 89 ? -9.910 6.529 9.745 1.00 96.19 89 LYS A CA 1
ATOM 665 C C . LYS A 1 89 ? -9.741 5.302 10.632 1.00 96.19 89 LYS A C 1
ATOM 667 O O . LYS A 1 89 ? -9.808 4.177 10.147 1.00 96.19 89 LYS A O 1
ATOM 672 N N . THR A 1 90 ? -9.620 5.529 11.934 1.00 95.62 90 THR A N 1
ATOM 673 C CA . THR A 1 90 ? -9.659 4.477 12.955 1.00 95.62 90 THR A CA 1
ATOM 674 C C . THR A 1 90 ? -10.910 4.683 13.806 1.00 95.62 90 THR A C 1
ATOM 676 O O . THR A 1 90 ? -11.071 5.741 14.415 1.00 95.62 90 THR A O 1
ATOM 679 N N . GLY A 1 91 ? -11.831 3.720 13.783 1.00 92.75 91 GLY A N 1
ATOM 680 C CA . GLY A 1 91 ? -12.991 3.654 14.676 1.00 92.75 91 GLY A CA 1
ATOM 681 C C . GLY A 1 91 ? -12.730 2.753 15.887 1.00 92.75 91 GLY A C 1
ATOM 682 O O . GLY A 1 91 ? -11.615 2.272 16.067 1.00 92.75 91 GLY A O 1
ATOM 683 N N . SER A 1 92 ? -13.763 2.512 16.702 1.00 89.94 92 SER A N 1
ATOM 684 C CA . SER A 1 92 ? -13.694 1.573 17.835 1.00 89.94 92 SER A CA 1
ATOM 685 C C . SER A 1 92 ? -13.428 0.139 17.377 1.00 89.94 92 SER A C 1
ATOM 687 O O . SER A 1 92 ? -12.576 -0.532 17.945 1.00 89.94 92 SER A O 1
ATOM 689 N N . ASP A 1 93 ? -14.124 -0.292 16.320 1.00 92.81 93 ASP A N 1
ATOM 690 C CA . ASP A 1 93 ? -14.150 -1.700 15.898 1.00 92.81 93 ASP A CA 1
ATOM 691 C C . ASP A 1 93 ? -13.685 -1.912 14.456 1.00 92.81 93 ASP A C 1
ATOM 693 O O . ASP A 1 93 ? -13.477 -3.045 14.030 1.00 92.81 93 ASP A O 1
ATOM 697 N N . ARG A 1 94 ? -13.546 -0.830 13.679 1.00 96.44 94 ARG A N 1
ATOM 698 C CA . ARG A 1 94 ? -13.170 -0.895 12.264 1.00 96.44 94 ARG A CA 1
ATOM 699 C C . ARG A 1 94 ? -12.149 0.168 11.891 1.00 96.44 94 ARG A C 1
ATOM 701 O O . ARG A 1 94 ? -12.225 1.311 12.347 1.00 96.44 94 ARG A O 1
ATOM 708 N N . THR A 1 95 ? -11.232 -0.204 11.010 1.00 97.56 95 THR A N 1
ATOM 709 C CA . THR A 1 95 ? -10.229 0.680 10.424 1.00 97.56 95 THR A CA 1
ATOM 710 C C . THR A 1 95 ? -10.476 0.796 8.927 1.00 97.56 95 THR A C 1
ATOM 712 O O . THR A 1 95 ? -10.543 -0.205 8.214 1.00 97.56 95 THR A O 1
ATOM 715 N N . LEU A 1 96 ? -10.576 2.034 8.448 1.00 97.25 96 LEU A N 1
ATOM 716 C CA . LEU A 1 96 ? -10.571 2.347 7.028 1.00 97.25 96 LEU A CA 1
ATOM 717 C C . LEU A 1 96 ? -9.129 2.606 6.598 1.00 97.25 96 LEU A C 1
ATOM 719 O O . LEU A 1 96 ? -8.524 3.611 6.985 1.00 97.25 96 LEU A O 1
ATOM 723 N N . CYS A 1 97 ? -8.588 1.710 5.784 1.00 96.38 97 CYS A N 1
ATOM 724 C CA . CYS A 1 97 ? -7.281 1.876 5.167 1.00 96.38 97 CYS A CA 1
ATOM 725 C C . CYS A 1 97 ? -7.412 1.973 3.649 1.00 96.38 97 CYS A C 1
ATOM 727 O O . CYS A 1 97 ? -8.296 1.370 3.039 1.00 96.38 97 CYS A O 1
ATOM 729 N N . SER A 1 98 ? -6.538 2.754 3.028 1.00 95.56 98 SER A N 1
ATOM 730 C CA . SER A 1 98 ? -6.472 2.890 1.584 1.00 95.56 98 SER A CA 1
ATOM 731 C C . SER A 1 98 ? -5.098 2.533 1.059 1.00 95.56 98 SER A C 1
ATOM 733 O O . SER A 1 98 ? -4.082 2.796 1.693 1.00 95.56 98 SER A O 1
ATOM 735 N N . VAL A 1 99 ? -5.073 1.888 -0.099 1.00 94.31 99 VAL A N 1
ATOM 736 C CA . VAL A 1 99 ? -3.858 1.538 -0.819 1.00 94.31 99 VAL A CA 1
ATOM 737 C C . VAL A 1 99 ? -3.897 2.241 -2.161 1.00 94.31 99 VAL A C 1
ATOM 739 O O . VAL A 1 99 ? -4.924 2.220 -2.841 1.00 94.31 99 VAL A O 1
ATOM 742 N N . ARG A 1 100 ? -2.791 2.871 -2.547 1.00 90.50 100 ARG A N 1
ATOM 743 C CA . ARG A 1 100 ? -2.657 3.564 -3.832 1.00 90.50 100 ARG A CA 1
ATOM 744 C C . ARG A 1 100 ? -1.246 3.430 -4.384 1.00 90.50 100 ARG A C 1
ATOM 746 O O . ARG A 1 100 ? -0.289 3.295 -3.622 1.00 90.50 100 ARG A O 1
ATOM 753 N N . LEU A 1 101 ? -1.116 3.520 -5.704 1.00 87.38 101 LEU A N 1
ATOM 754 C CA . LEU A 1 101 ? 0.172 3.773 -6.342 1.00 87.38 101 LEU A CA 1
ATOM 755 C C . LEU A 1 101 ? 0.513 5.251 -6.093 1.00 87.38 101 LEU A C 1
ATOM 757 O O . LEU A 1 101 ? -0.119 6.136 -6.658 1.00 87.38 101 LEU A O 1
ATOM 761 N N . ALA A 1 102 ? 1.436 5.512 -5.170 1.00 79.12 102 ALA A N 1
ATOM 762 C CA . ALA A 1 102 ? 1.830 6.862 -4.778 1.00 79.12 102 ALA A CA 1
ATOM 763 C C . ALA A 1 102 ? 2.760 7.511 -5.810 1.00 79.12 102 ALA A C 1
ATOM 765 O O . ALA A 1 102 ? 2.720 8.722 -5.998 1.00 79.12 102 ALA A O 1
ATOM 766 N N . SER A 1 103 ? 3.566 6.698 -6.491 1.00 75.50 103 SER A N 1
ATOM 767 C CA . SER A 1 103 ? 4.451 7.128 -7.569 1.00 75.50 103 SER A CA 1
ATOM 768 C C . SER A 1 103 ? 4.664 5.969 -8.541 1.00 75.50 103 SER A C 1
ATOM 770 O O . SER A 1 103 ? 4.857 4.828 -8.118 1.00 75.50 103 SER A O 1
ATOM 772 N N . SER A 1 104 ? 4.630 6.232 -9.845 1.00 66.69 104 SER A N 1
ATOM 773 C CA . SER A 1 104 ? 5.137 5.308 -10.865 1.00 66.69 104 SER A CA 1
ATOM 774 C C . SER A 1 104 ? 6.584 5.693 -11.190 1.00 66.69 104 SER A C 1
ATOM 776 O O . SER A 1 104 ? 6.830 6.855 -11.504 1.00 66.69 104 SER A O 1
ATOM 778 N N . GLY A 1 105 ? 7.539 4.759 -11.142 1.00 53.47 105 GLY A N 1
ATOM 779 C CA . GLY A 1 105 ? 8.927 5.012 -11.576 1.00 53.47 105 GLY A CA 1
ATOM 780 C C . GLY A 1 105 ? 8.963 5.550 -13.022 1.00 53.47 105 GLY A C 1
ATOM 781 O O . GLY A 1 105 ? 8.087 5.211 -13.815 1.00 53.47 105 GLY A O 1
ATOM 782 N N . ARG A 1 106 ? 9.871 6.436 -13.467 1.00 56.91 106 ARG A N 1
ATOM 783 C CA . ARG A 1 106 ? 11.106 7.015 -12.906 1.00 56.91 106 ARG A CA 1
ATOM 784 C C . ARG A 1 106 ? 11.067 8.551 -12.824 1.00 56.91 106 ARG A C 1
ATOM 786 O O . ARG A 1 106 ? 10.499 9.226 -13.678 1.00 56.91 106 ARG A O 1
ATOM 793 N N . ILE A 1 107 ? 11.880 9.065 -11.900 1.00 48.12 107 ILE A N 1
ATOM 794 C CA . ILE A 1 107 ? 12.585 10.357 -11.939 1.00 48.12 107 ILE A CA 1
ATOM 795 C C . ILE A 1 107 ? 13.376 10.469 -13.265 1.00 48.12 107 ILE A C 1
ATOM 797 O O . ILE A 1 107 ? 14.278 9.670 -13.518 1.00 48.12 107 ILE A O 1
ATOM 801 N N . GLY A 1 108 ? 13.023 11.428 -14.133 1.00 46.00 108 GLY A N 1
ATOM 802 C CA . GLY A 1 108 ? 13.681 11.691 -15.427 1.00 46.00 108 GLY A CA 1
ATOM 803 C C . GLY A 1 108 ? 12.720 12.142 -16.543 1.00 46.00 108 GLY A C 1
ATOM 804 O O . GLY A 1 108 ? 11.505 12.157 -16.358 1.00 46.00 108 GLY A O 1
ATOM 805 N N . LEU A 1 109 ? 13.260 12.487 -17.723 1.00 49.12 109 LEU A N 1
ATOM 806 C CA . LEU A 1 109 ? 12.509 12.933 -18.920 1.00 49.12 109 LEU A CA 1
ATOM 807 C C . LEU A 1 109 ? 11.303 12.039 -19.309 1.00 49.12 109 LEU A C 1
ATOM 809 O O . LEU A 1 109 ? 10.262 12.593 -19.650 1.00 49.12 109 LEU A O 1
ATOM 813 N N . PRO A 1 110 ? 11.367 10.693 -19.220 1.00 46.03 110 PRO A N 1
ATOM 814 C CA . PRO A 1 110 ? 10.219 9.828 -19.518 1.00 46.03 110 PRO A CA 1
ATOM 815 C C . PRO A 1 110 ? 9.077 9.922 -18.492 1.00 46.03 110 PRO A C 1
ATOM 817 O O . PRO A 1 110 ? 7.912 9.877 -18.880 1.00 46.03 110 PRO A O 1
ATOM 820 N N . GLY A 1 111 ? 9.389 10.104 -17.201 1.00 48.53 111 GLY A N 1
ATOM 821 C CA . GLY A 1 111 ? 8.381 10.356 -16.162 1.00 48.53 111 GLY A CA 1
ATOM 822 C C . GLY A 1 111 ? 7.731 11.735 -16.309 1.00 48.53 111 GLY A C 1
ATOM 823 O O . GLY A 1 111 ? 6.539 11.894 -16.069 1.00 48.53 111 GLY A O 1
ATOM 824 N N . LEU A 1 112 ? 8.494 12.712 -16.812 1.00 50.22 112 LEU A N 1
ATOM 825 C CA . LEU A 1 112 ? 8.021 14.050 -17.192 1.00 50.22 112 LEU A CA 1
ATOM 826 C C . LEU A 1 112 ? 7.029 14.040 -18.366 1.00 50.22 112 LEU A C 1
ATOM 828 O O . LEU A 1 112 ? 6.210 14.950 -18.466 1.00 50.22 112 LEU A O 1
ATOM 832 N N . LEU A 1 113 ? 7.093 13.028 -19.235 1.00 52.62 113 LEU A N 1
ATOM 833 C CA . LEU A 1 113 ? 6.183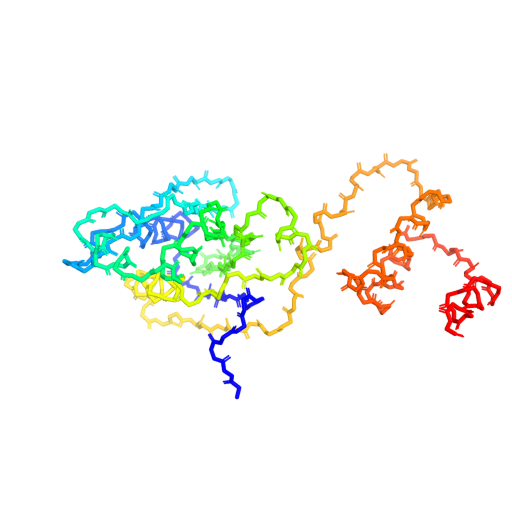 12.855 -20.373 1.00 52.62 113 LEU A CA 1
ATOM 834 C C . LEU A 1 113 ? 4.934 12.029 -20.026 1.00 52.62 113 LEU A C 1
ATOM 836 O O . LEU A 1 113 ? 4.136 11.736 -20.912 1.00 52.62 113 LEU A O 1
ATOM 840 N N . GLY A 1 114 ? 4.752 11.640 -18.757 1.00 48.81 114 GLY A N 1
ATOM 841 C CA . GLY A 1 114 ? 3.543 10.946 -18.303 1.00 48.81 114 GLY A CA 1
ATOM 842 C C . GLY A 1 114 ? 3.355 9.549 -18.899 1.00 48.81 114 GLY A C 1
ATOM 843 O O . GLY A 1 114 ? 2.259 8.996 -18.823 1.00 48.81 114 GLY A O 1
ATOM 844 N N . VAL A 1 115 ? 4.407 8.958 -19.476 1.00 51.62 115 VAL A N 1
ATOM 845 C CA . VAL A 1 115 ? 4.381 7.577 -19.966 1.00 51.62 115 VAL A CA 1
ATOM 846 C C . VAL A 1 115 ? 4.546 6.663 -18.754 1.00 51.62 115 VAL A C 1
ATOM 848 O O . VAL A 1 115 ? 5.631 6.160 -18.466 1.00 51.62 115 VAL A O 1
ATOM 851 N N . THR A 1 116 ? 3.480 6.531 -17.966 1.00 54.06 116 THR A N 1
ATOM 852 C CA . THR A 1 116 ? 3.481 5.677 -16.781 1.00 54.06 116 THR A CA 1
ATOM 853 C C . THR A 1 116 ? 3.621 4.228 -17.235 1.00 54.06 116 THR A C 1
ATOM 855 O O . THR A 1 116 ? 2.841 3.733 -18.052 1.00 54.06 116 THR A O 1
ATOM 858 N N . SER A 1 117 ? 4.655 3.541 -16.737 1.00 55.38 117 SER A N 1
ATOM 859 C CA . SER A 1 117 ? 4.759 2.089 -16.888 1.00 55.38 117 SER A CA 1
ATOM 860 C C . SER A 1 117 ? 3.438 1.481 -16.445 1.00 55.38 117 SER A C 1
ATOM 862 O O . SER A 1 117 ? 2.946 1.796 -15.359 1.00 55.38 117 SER A O 1
ATOM 864 N N . ASP A 1 118 ? 2.869 0.610 -17.273 1.00 63.41 118 ASP A N 1
ATOM 865 C CA . ASP A 1 118 ? 1.581 0.001 -16.987 1.00 63.41 118 ASP A CA 1
ATOM 866 C C . ASP A 1 118 ? 1.603 -0.626 -15.582 1.00 63.41 118 ASP A C 1
ATOM 868 O O . ASP A 1 118 ? 2.417 -1.505 -15.279 1.00 63.41 118 ASP A O 1
ATOM 872 N N . ALA A 1 119 ? 0.703 -0.164 -14.708 1.00 69.50 119 ALA A N 1
ATOM 873 C CA . ALA A 1 119 ? 0.604 -0.609 -13.320 1.00 69.50 119 ALA A CA 1
ATOM 874 C C . ALA A 1 119 ? 0.233 -2.101 -13.194 1.00 69.50 119 ALA A C 1
ATOM 876 O O . ALA A 1 119 ? 0.075 -2.617 -12.092 1.00 69.50 119 ALA A O 1
ATOM 877 N N . ARG A 1 120 ? 0.122 -2.849 -14.300 1.00 75.44 120 ARG A N 1
ATOM 878 C CA . ARG A 1 120 ? -0.037 -4.308 -14.350 1.00 75.44 120 ARG A CA 1
ATOM 879 C C . ARG A 1 120 ? 0.822 -5.077 -13.336 1.00 75.44 120 ARG A C 1
ATOM 881 O O . ARG A 1 120 ? 0.330 -6.063 -12.785 1.00 75.44 120 ARG A O 1
ATOM 888 N N . PHE A 1 121 ? 2.051 -4.639 -13.052 1.00 76.88 121 PHE A N 1
ATOM 889 C CA . PHE A 1 121 ? 2.951 -5.331 -12.119 1.00 76.88 121 PHE A CA 1
ATOM 890 C C . PHE A 1 121 ? 2.515 -5.257 -10.641 1.00 76.88 121 PHE A C 1
ATOM 892 O O . PHE A 1 121 ? 2.871 -6.150 -9.872 1.00 76.88 121 PHE A O 1
ATOM 899 N N . ILE A 1 122 ? 1.713 -4.259 -10.242 1.00 83.56 122 ILE A N 1
ATOM 900 C CA . ILE A 1 122 ? 1.234 -4.099 -8.855 1.00 83.56 122 ILE A CA 1
ATOM 901 C C . ILE A 1 122 ? 0.075 -5.047 -8.517 1.00 83.56 122 ILE A C 1
ATOM 903 O O . ILE A 1 122 ? -0.157 -5.400 -7.364 1.00 83.56 122 ILE A O 1
ATOM 907 N N . ARG A 1 123 ? -0.674 -5.484 -9.532 1.00 84.56 123 ARG A N 1
ATOM 908 C CA . ARG A 1 123 ? -1.917 -6.254 -9.389 1.00 84.56 123 ARG A CA 1
ATOM 909 C C . ARG A 1 123 ? -1.810 -7.497 -8.502 1.00 84.56 123 ARG A C 1
ATOM 911 O O . ARG A 1 123 ? -2.690 -7.659 -7.657 1.00 84.56 123 ARG A O 1
ATOM 918 N N . PRO A 1 124 ? -0.806 -8.384 -8.665 1.00 86.06 124 PRO A N 1
ATOM 919 C CA . PRO A 1 124 ? -0.677 -9.540 -7.781 1.00 86.06 124 PRO A CA 1
ATOM 920 C C . PRO A 1 124 ? -0.469 -9.128 -6.318 1.00 86.06 124 PRO A C 1
ATOM 922 O O . PRO A 1 124 ? -0.993 -9.792 -5.433 1.00 86.06 124 PRO A O 1
ATOM 925 N N . TYR A 1 125 ? 0.204 -8.004 -6.065 1.00 88.31 125 TYR A N 1
ATOM 926 C CA . TYR A 1 125 ? 0.417 -7.485 -4.714 1.00 88.31 125 TYR A CA 1
ATOM 927 C C . TYR A 1 125 ? -0.851 -6.873 -4.120 1.00 88.31 125 TYR A C 1
ATOM 929 O O . TYR A 1 125 ? -1.136 -7.097 -2.952 1.00 88.31 125 TYR A O 1
ATOM 937 N N . MET A 1 126 ? -1.672 -6.181 -4.917 1.00 89.81 126 MET A N 1
ATOM 938 C CA . MET A 1 126 ? -2.983 -5.702 -4.448 1.00 89.81 126 MET A CA 1
ATOM 939 C C . MET A 1 126 ? -3.914 -6.854 -4.066 1.00 89.81 126 MET A C 1
ATOM 941 O O . MET A 1 126 ? -4.628 -6.760 -3.073 1.00 89.81 126 MET A O 1
ATOM 945 N N . ARG A 1 127 ? -3.865 -7.966 -4.811 1.00 90.19 127 ARG A N 1
ATOM 946 C CA . ARG A 1 127 ? -4.578 -9.193 -4.429 1.00 90.19 127 ARG A CA 1
ATOM 947 C C . ARG A 1 127 ? -4.024 -9.789 -3.137 1.00 90.19 127 ARG A C 1
ATOM 949 O O . ARG A 1 127 ? -4.808 -10.105 -2.259 1.00 90.19 127 ARG A O 1
ATOM 956 N N . ALA A 1 128 ? -2.701 -9.857 -2.986 1.00 92.00 128 ALA A N 1
ATOM 957 C CA . ALA A 1 128 ? -2.086 -10.339 -1.751 1.00 92.00 128 ALA A CA 1
ATOM 958 C C . ALA A 1 128 ? -2.476 -9.486 -0.530 1.00 92.00 128 ALA A C 1
ATOM 960 O O . ALA A 1 128 ? -2.797 -10.040 0.513 1.00 92.00 128 ALA A O 1
ATOM 961 N N . VAL A 1 129 ? -2.524 -8.152 -0.661 1.00 93.94 129 VAL A N 1
ATOM 962 C CA . VAL A 1 129 ? -3.025 -7.265 0.407 1.00 93.94 129 VAL A CA 1
ATOM 963 C C . VAL A 1 129 ? -4.475 -7.601 0.745 1.00 93.94 129 VAL A C 1
ATOM 965 O O . VAL A 1 129 ? -4.817 -7.746 1.912 1.00 93.94 129 VAL A O 1
ATOM 968 N N . GLN A 1 130 ? -5.327 -7.753 -0.268 1.00 94.25 130 GLN A N 1
ATOM 969 C CA . GLN A 1 130 ? -6.725 -8.122 -0.071 1.00 94.25 130 GLN A CA 1
ATOM 970 C C . GLN A 1 130 ? -6.874 -9.476 0.642 1.00 94.25 130 GLN A C 1
ATOM 972 O O . GLN A 1 130 ? -7.735 -9.602 1.509 1.00 94.25 130 GLN A O 1
ATOM 977 N N . ASP A 1 131 ? -6.053 -10.468 0.301 1.00 94.06 131 ASP A N 1
ATOM 978 C CA . ASP A 1 131 ? -6.078 -11.791 0.930 1.00 94.06 131 ASP A CA 1
ATOM 979 C C . ASP A 1 131 ? -5.610 -11.730 2.395 1.00 94.06 131 ASP A C 1
ATOM 981 O O . ASP A 1 131 ? -6.268 -12.287 3.272 1.00 94.06 131 ASP A O 1
ATOM 985 N N . GLU A 1 132 ? -4.539 -10.985 2.686 1.00 95.88 132 GLU A N 1
ATOM 986 C CA . GLU A 1 132 ? -4.057 -10.752 4.056 1.00 95.88 132 GLU A CA 1
ATOM 987 C C . GLU A 1 132 ? -5.088 -9.998 4.912 1.00 95.88 132 GLU A C 1
ATOM 989 O O . GLU A 1 132 ? -5.299 -10.342 6.074 1.00 95.88 132 GLU A O 1
ATOM 994 N N . LEU A 1 133 ? -5.783 -9.004 4.347 1.00 95.94 133 LEU A N 1
ATOM 995 C CA . LEU A 1 133 ? -6.855 -8.288 5.050 1.00 95.94 133 LEU A CA 1
ATOM 996 C C . LEU A 1 133 ? -8.094 -9.169 5.263 1.00 95.94 133 LEU A C 1
ATOM 998 O O . LEU A 1 133 ? -8.717 -9.091 6.317 1.00 95.94 133 LEU A O 1
ATOM 1002 N N . ARG A 1 134 ? -8.428 -10.051 4.312 1.00 95.81 134 ARG A N 1
ATOM 1003 C CA . ARG A 1 134 ? -9.509 -11.043 4.468 1.00 95.81 134 ARG A CA 1
ATOM 1004 C C . ARG A 1 134 ? -9.218 -12.085 5.537 1.00 95.81 134 ARG A C 1
ATOM 1006 O O . ARG A 1 134 ? -10.151 -12.586 6.156 1.00 95.81 134 ARG A O 1
ATOM 1013 N N . ALA A 1 135 ? -7.947 -12.425 5.735 1.00 96.12 135 ALA A N 1
ATOM 1014 C CA . ALA A 1 135 ? -7.537 -13.317 6.812 1.00 96.12 135 ALA A CA 1
ATOM 1015 C C . ALA A 1 135 ? -7.750 -12.683 8.198 1.00 96.12 135 ALA A C 1
ATOM 1017 O O . ALA A 1 135 ? -7.972 -13.409 9.163 1.00 96.12 135 ALA A O 1
ATOM 1018 N N . LEU A 1 136 ? -7.710 -11.347 8.291 1.00 96.25 136 LEU A N 1
ATOM 1019 C CA . LEU A 1 136 ? -8.047 -10.602 9.508 1.00 96.25 136 LEU A CA 1
ATOM 1020 C C . LEU A 1 136 ? -9.563 -10.425 9.678 1.00 96.25 136 LEU A C 1
ATOM 1022 O O . LEU A 1 136 ? -10.080 -10.611 10.774 1.00 96.25 136 LEU A O 1
ATOM 1026 N N . ASP A 1 137 ? -10.268 -10.075 8.601 1.00 97.19 137 ASP A N 1
ATOM 1027 C CA . ASP A 1 137 ? -11.716 -9.854 8.582 1.00 97.19 137 ASP A CA 1
ATOM 1028 C C . ASP A 1 137 ? -12.333 -10.450 7.309 1.00 97.19 137 ASP A C 1
ATOM 1030 O O . ASP A 1 137 ? -12.233 -9.888 6.212 1.00 97.19 137 ASP A O 1
ATOM 1034 N N . SER A 1 138 ? -13.041 -11.572 7.455 1.00 95.75 138 SER A N 1
ATOM 1035 C CA . SER A 1 138 ? -13.740 -12.221 6.340 1.00 95.75 138 SER A CA 1
ATOM 1036 C C . SER A 1 138 ? -14.883 -11.370 5.766 1.00 95.75 138 SER A C 1
ATOM 1038 O O . SER A 1 138 ? -15.315 -11.616 4.638 1.00 95.75 138 SER A O 1
ATOM 1040 N N . SER A 1 139 ? -15.338 -10.348 6.503 1.00 93.88 139 SER A N 1
ATOM 1041 C CA . SER A 1 139 ? -16.384 -9.397 6.115 1.00 93.88 139 SER A CA 1
ATOM 1042 C C . SER A 1 139 ? -15.854 -8.093 5.501 1.00 93.88 139 SER A C 1
ATOM 1044 O O . SER A 1 139 ? -16.625 -7.148 5.335 1.00 93.88 139 SER A O 1
ATOM 1046 N N . VAL A 1 140 ? -14.562 -8.023 5.141 1.00 93.06 140 VAL A N 1
ATOM 1047 C CA . VAL A 1 140 ? -13.946 -6.806 4.585 1.00 93.06 140 VAL A CA 1
ATOM 1048 C C . VAL A 1 140 ? -14.752 -6.214 3.425 1.00 93.06 140 VAL A C 1
ATOM 1050 O O . VAL A 1 140 ? -15.051 -6.878 2.425 1.00 93.06 140 VAL A O 1
ATOM 1053 N N . ILE A 1 141 ? -15.057 -4.922 3.537 1.00 91.06 141 ILE A N 1
ATOM 1054 C CA . ILE A 1 141 ? -15.752 -4.172 2.494 1.00 91.06 141 ILE A CA 1
ATOM 1055 C C . ILE A 1 141 ? -14.698 -3.484 1.635 1.00 91.06 141 ILE A C 1
ATOM 1057 O O . ILE A 1 141 ? -13.917 -2.660 2.112 1.00 91.06 141 ILE A O 1
ATOM 1061 N N . ILE A 1 142 ? -14.687 -3.829 0.349 1.00 90.56 142 ILE A N 1
ATOM 1062 C CA . ILE A 1 142 ? -13.756 -3.270 -0.628 1.00 90.56 142 ILE A CA 1
ATOM 1063 C C . ILE A 1 142 ? -14.517 -2.260 -1.466 1.00 90.56 142 ILE A C 1
ATOM 1065 O O . ILE A 1 142 ? -15.461 -2.610 -2.175 1.00 90.56 142 ILE A O 1
ATOM 1069 N N . SER A 1 143 ? -14.079 -1.010 -1.417 1.00 89.38 143 SER A N 1
ATOM 1070 C CA . SER A 1 143 ? -14.557 0.021 -2.327 1.00 89.38 143 SER A CA 1
ATOM 1071 C C . SER A 1 143 ? -13.415 0.499 -3.211 1.00 89.38 143 SER A C 1
ATOM 1073 O O . SER A 1 143 ? -12.248 0.554 -2.818 1.00 89.38 143 SER A O 1
ATOM 1075 N N . HIS A 1 144 ? -13.756 0.805 -4.456 1.00 81.62 144 HIS A N 1
ATOM 1076 C CA . HIS A 1 144 ? -12.815 1.362 -5.406 1.00 81.62 144 HIS A CA 1
ATOM 1077 C C . HIS A 1 144 ? -13.264 2.765 -5.751 1.00 81.62 144 HIS A C 1
ATOM 1079 O O . HIS A 1 144 ? -14.343 2.940 -6.319 1.00 81.62 144 HIS A O 1
ATOM 1085 N N . ASP A 1 145 ? -12.425 3.744 -5.451 1.00 74.38 145 ASP A N 1
ATOM 1086 C CA . ASP A 1 145 ? -12.672 5.095 -5.917 1.00 74.38 145 ASP A CA 1
ATOM 1087 C C . ASP A 1 145 ? -11.990 5.286 -7.263 1.00 74.38 145 ASP A C 1
ATOM 1089 O O . ASP A 1 145 ? -10.817 4.958 -7.446 1.00 74.38 145 ASP A O 1
ATOM 1093 N N . SER A 1 146 ? -12.785 5.741 -8.224 1.00 61.97 146 SER A N 1
ATOM 1094 C CA . SER A 1 146 ? -12.301 6.084 -9.563 1.00 61.97 146 SER A CA 1
ATOM 1095 C C . SER A 1 146 ? -11.919 7.560 -9.633 1.00 61.97 146 SER A C 1
ATOM 1097 O O . SER A 1 146 ? -11.365 8.000 -10.635 1.00 61.97 146 SER A O 1
ATOM 1099 N N . ARG A 1 147 ? -12.252 8.344 -8.599 1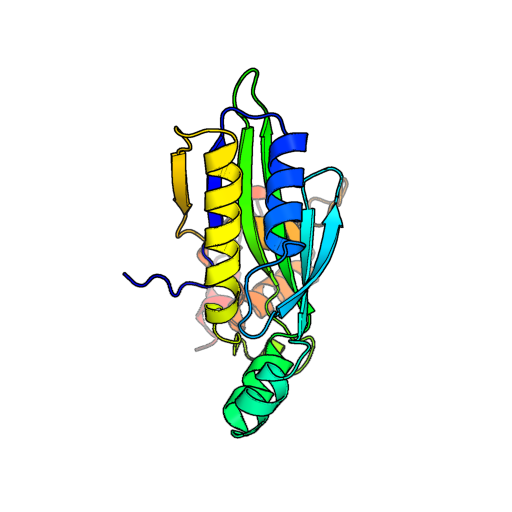.00 57.41 147 ARG A N 1
ATOM 1100 C CA . ARG A 1 147 ? -11.881 9.749 -8.535 1.00 57.41 147 ARG A CA 1
ATOM 1101 C C . ARG A 1 147 ? -10.431 9.846 -8.063 1.00 57.41 147 ARG A C 1
ATOM 1103 O O . ARG A 1 147 ? -10.087 9.205 -7.066 1.00 57.41 147 ARG A O 1
ATOM 1110 N N . PRO A 1 148 ? -9.588 10.648 -8.731 1.00 51.81 148 PRO A N 1
ATOM 1111 C CA . PRO A 1 148 ? -8.284 10.986 -8.185 1.00 51.81 148 PRO A CA 1
ATOM 1112 C C . PRO A 1 148 ? -8.500 11.596 -6.798 1.00 51.81 148 PRO A C 1
ATOM 1114 O O . PRO A 1 148 ? -9.266 12.542 -6.619 1.00 51.81 148 PRO A O 1
ATOM 1117 N N . THR A 1 149 ? -7.897 10.998 -5.774 1.00 49.22 149 THR A N 1
ATOM 1118 C CA . THR A 1 149 ? -7.993 11.544 -4.422 1.00 49.22 149 THR A CA 1
ATOM 1119 C C . THR A 1 149 ? -7.212 12.852 -4.360 1.00 49.22 149 THR A C 1
ATOM 1121 O O . THR A 1 149 ? -6.061 12.883 -4.787 1.00 49.22 149 THR A O 1
ATOM 1124 N N . ASN A 1 150 ? -7.778 13.882 -3.720 1.00 46.62 150 ASN A N 1
ATOM 1125 C CA . ASN A 1 150 ? -7.143 15.173 -3.384 1.00 46.62 150 ASN A CA 1
ATOM 1126 C C . ASN A 1 150 ? -5.782 15.070 -2.642 1.00 46.62 150 ASN A C 1
ATOM 1128 O O . ASN A 1 150 ? -5.196 16.090 -2.280 1.00 46.62 150 ASN A O 1
ATOM 1132 N N . ALA A 1 151 ? -5.272 13.862 -2.383 1.00 46.41 151 ALA A N 1
ATOM 1133 C CA . ALA A 1 151 ? -3.915 13.593 -1.918 1.00 46.41 151 ALA A CA 1
ATOM 1134 C C . ALA A 1 151 ? -2.850 14.172 -2.873 1.00 46.41 151 ALA A C 1
ATOM 1136 O O . ALA A 1 151 ? -1.872 14.746 -2.401 1.00 46.41 151 ALA A O 1
ATOM 1137 N N . ASP A 1 152 ? -3.084 14.132 -4.190 1.00 45.31 152 ASP A N 1
ATOM 1138 C CA . ASP A 1 152 ? -2.173 14.754 -5.166 1.00 45.31 152 ASP A CA 1
ATOM 1139 C C . ASP A 1 152 ? -2.239 16.290 -5.113 1.00 45.31 152 ASP A C 1
ATOM 1141 O O . ASP A 1 152 ? -1.224 16.957 -5.282 1.00 45.31 152 ASP A O 1
ATOM 1145 N N . ALA A 1 153 ? -3.388 16.870 -4.746 1.00 43.00 153 ALA A N 1
ATOM 1146 C CA . ALA A 1 153 ? -3.516 18.309 -4.492 1.00 43.00 153 ALA A CA 1
ATOM 1147 C C . ALA A 1 153 ? -2.929 18.737 -3.130 1.00 43.00 153 ALA A C 1
ATOM 1149 O O . ALA A 1 153 ? -2.523 19.883 -2.953 1.00 43.00 153 ALA A O 1
ATOM 1150 N N . SER A 1 154 ? -2.848 17.828 -2.150 1.00 41.34 154 SER A N 1
ATOM 1151 C CA . SER A 1 154 ? -2.295 18.126 -0.819 1.00 41.34 154 SER A CA 1
ATOM 1152 C C . SER A 1 154 ? -0.781 17.944 -0.723 1.00 41.34 154 SER A C 1
ATOM 1154 O O . SER A 1 154 ? -0.178 18.556 0.154 1.00 41.34 154 SER A O 1
ATOM 1156 N N . ALA A 1 155 ? -0.144 17.251 -1.672 1.00 40.50 155 ALA A N 1
ATOM 1157 C CA . ALA A 1 155 ? 1.297 17.390 -1.912 1.00 40.50 155 ALA A CA 1
ATOM 1158 C C . ALA A 1 155 ? 1.691 18.825 -2.339 1.00 40.50 155 ALA A C 1
ATOM 1160 O O . ALA A 1 155 ? 2.849 19.207 -2.199 1.00 40.50 155 ALA A O 1
ATOM 1161 N N . TYR A 1 156 ? 0.719 19.638 -2.777 1.00 38.53 156 TYR A N 1
ATOM 1162 C CA . TYR A 1 156 ? 0.872 21.065 -3.084 1.00 38.53 156 TYR A CA 1
ATOM 1163 C C . TYR A 1 156 ? 0.283 22.001 -2.015 1.00 38.53 156 TYR A C 1
ATOM 1165 O O . TYR A 1 156 ? 0.282 23.222 -2.197 1.00 38.53 156 TYR A O 1
ATOM 1173 N N . ARG A 1 157 ? -0.179 21.475 -0.868 1.00 40.12 157 ARG A N 1
ATOM 1174 C CA . ARG A 1 157 ? -0.513 22.314 0.291 1.00 40.12 157 ARG A CA 1
ATOM 1175 C C . ARG A 1 157 ? 0.786 22.800 0.925 1.00 40.12 157 ARG A C 1
ATOM 1177 O O . ARG A 1 157 ? 1.346 22.162 1.811 1.00 40.12 157 ARG A O 1
ATOM 1184 N N . VAL A 1 158 ? 1.252 23.955 0.465 1.00 38.00 158 VAL A N 1
ATOM 1185 C CA . VAL A 1 158 ? 2.213 24.768 1.206 1.00 38.00 158 VAL A CA 1
ATOM 1186 C C . VAL A 1 158 ? 1.553 25.106 2.541 1.00 38.00 158 VAL A C 1
ATOM 1188 O O . VAL A 1 158 ? 0.569 25.840 2.591 1.00 38.00 158 VAL A O 1
ATOM 1191 N N . THR A 1 159 ? 2.063 24.535 3.628 1.00 40.12 159 THR A N 1
ATOM 1192 C CA . THR A 1 159 ? 1.750 24.986 4.983 1.00 40.12 159 THR A CA 1
ATOM 1193 C C . THR A 1 159 ? 2.405 26.351 5.177 1.00 40.12 159 THR A C 1
ATOM 1195 O O . THR A 1 159 ? 3.509 26.446 5.706 1.00 40.12 159 THR A O 1
ATOM 1198 N N . SER A 1 160 ? 1.765 27.411 4.692 1.00 39.66 160 SER A N 1
ATOM 1199 C CA . SER A 1 160 ? 2.084 28.780 5.090 1.00 39.66 160 SER A CA 1
ATOM 1200 C C . SER A 1 160 ? 0.931 29.299 5.930 1.00 39.66 160 SER A C 1
ATOM 1202 O O . SER A 1 160 ? 0.010 29.958 5.449 1.00 39.66 160 SER A O 1
ATOM 1204 N N . GLU A 1 161 ? 0.986 28.958 7.209 1.00 43.25 161 GLU A N 1
ATOM 1205 C CA . GLU A 1 161 ? 0.312 29.710 8.254 1.00 43.25 161 GLU A CA 1
ATOM 1206 C C . GLU A 1 161 ? 0.932 31.121 8.229 1.00 43.25 161 GLU A C 1
ATOM 1208 O O . GLU A 1 161 ? 2.038 31.320 8.723 1.00 43.25 161 GLU A O 1
ATOM 1213 N N . GLY A 1 162 ? 0.299 32.078 7.535 1.00 45.97 162 GLY A N 1
ATOM 1214 C CA . GLY A 1 162 ? 0.675 33.493 7.658 1.00 45.97 162 GLY A CA 1
ATOM 1215 C C . GLY A 1 162 ? 0.619 34.405 6.429 1.00 45.97 162 GLY A C 1
ATOM 1216 O O . GLY A 1 162 ? 0.776 35.605 6.625 1.00 45.97 162 GLY A O 1
ATOM 1217 N N . ASP A 1 163 ? 0.368 33.931 5.203 1.00 46.66 163 ASP A N 1
ATOM 1218 C CA . ASP A 1 163 ? 0.171 34.853 4.067 1.00 46.66 163 ASP A CA 1
ATOM 1219 C C . ASP A 1 163 ? -0.906 34.345 3.098 1.00 46.66 163 ASP A C 1
ATOM 1221 O O . ASP A 1 163 ? -0.707 33.403 2.334 1.00 46.66 163 ASP A O 1
ATOM 1225 N N . THR A 1 164 ? -2.093 34.950 3.176 1.00 50.34 164 THR A N 1
ATOM 1226 C CA . THR A 1 164 ? -3.291 34.589 2.398 1.00 50.34 164 THR A CA 1
ATOM 1227 C C . THR A 1 164 ? -3.351 35.267 1.030 1.00 50.34 164 THR A C 1
ATOM 1229 O O . THR A 1 164 ? -4.376 35.204 0.352 1.00 50.34 164 THR A O 1
ATOM 1232 N N . ARG A 1 165 ? -2.276 35.921 0.574 1.00 56.62 165 ARG A N 1
ATOM 1233 C CA . ARG A 1 165 ? -2.227 36.466 -0.786 1.00 56.62 165 ARG A CA 1
ATOM 1234 C C . ARG A 1 165 ? -1.542 35.475 -1.715 1.00 56.62 165 ARG A C 1
ATOM 1236 O O . ARG A 1 165 ? -0.352 35.201 -1.587 1.00 56.62 165 ARG A O 1
ATOM 1243 N N . ALA A 1 166 ? -2.288 34.976 -2.700 1.00 58.62 166 ALA A N 1
ATOM 1244 C CA . ALA A 1 166 ? -1.690 34.316 -3.851 1.00 58.62 166 ALA A CA 1
ATOM 1245 C C . ALA A 1 166 ? -0.713 35.304 -4.510 1.00 58.62 166 ALA A C 1
ATOM 1247 O O . ALA A 1 166 ? -1.123 36.317 -5.078 1.00 58.62 166 ALA A O 1
ATOM 1248 N N . THR A 1 167 ? 0.588 35.053 -4.373 1.00 72.69 167 THR A N 1
ATOM 1249 C CA . THR A 1 167 ? 1.604 35.862 -5.044 1.00 72.69 167 THR A CA 1
ATOM 1250 C C . THR A 1 167 ? 1.478 35.661 -6.560 1.00 72.69 167 THR A C 1
ATOM 1252 O O . THR A 1 167 ? 1.104 34.569 -6.995 1.00 72.69 167 THR A O 1
ATOM 1255 N N . PRO A 1 168 ? 1.805 36.666 -7.395 1.00 73.06 168 PRO A N 1
ATOM 1256 C CA . PRO A 1 168 ? 1.778 36.523 -8.854 1.00 73.06 168 PRO A CA 1
ATOM 1257 C C . PRO A 1 168 ? 2.546 35.290 -9.356 1.00 73.06 168 PRO A C 1
ATOM 1259 O O . PRO A 1 168 ? 2.068 34.583 -10.234 1.00 73.06 168 PRO A O 1
ATOM 1262 N N . ALA A 1 169 ? 3.667 34.955 -8.706 1.00 70.81 169 ALA A N 1
ATOM 1263 C CA . ALA A 1 169 ? 4.450 33.756 -9.002 1.00 70.81 169 ALA A CA 1
ATOM 1264 C C . ALA A 1 169 ? 3.682 32.442 -8.753 1.00 70.81 169 ALA A C 1
ATOM 1266 O O . ALA A 1 169 ? 3.891 31.454 -9.454 1.00 70.81 169 ALA A O 1
ATOM 1267 N N . ARG A 1 170 ? 2.782 32.411 -7.761 1.00 71.25 170 ARG A N 1
ATOM 1268 C CA . ARG A 1 170 ? 1.960 31.232 -7.454 1.00 71.25 170 ARG A CA 1
ATOM 1269 C C . ARG A 1 170 ? 0.841 31.050 -8.478 1.00 71.25 170 ARG A C 1
ATOM 1271 O O . ARG A 1 170 ? 0.559 29.911 -8.834 1.00 71.25 170 ARG A O 1
ATOM 1278 N N . LEU A 1 171 ? 0.251 32.142 -8.973 1.00 77.88 171 LEU A N 1
ATOM 1279 C CA . LEU A 1 171 ? -0.730 32.100 -10.066 1.00 77.88 171 LEU A CA 1
ATOM 1280 C C . LEU A 1 171 ? -0.075 31.661 -11.379 1.00 77.88 171 LEU A C 1
ATOM 1282 O O . LEU A 1 171 ? -0.569 30.736 -12.013 1.00 77.88 171 LEU A O 1
ATOM 1286 N N . GLU A 1 172 ? 1.086 32.224 -11.715 1.00 79.31 172 GLU A N 1
ATOM 1287 C CA . GLU A 1 172 ? 1.847 31.851 -12.914 1.00 79.31 172 GLU A CA 1
ATOM 1288 C C . GLU A 1 172 ? 2.249 30.366 -12.897 1.00 79.31 172 GLU A C 1
ATOM 1290 O O . GLU A 1 172 ? 2.126 29.659 -13.896 1.00 79.31 172 GLU A O 1
ATOM 1295 N N . HIS A 1 173 ? 2.659 29.843 -11.737 1.00 75.81 173 HIS A N 1
ATOM 1296 C CA . HIS A 1 173 ? 2.954 28.417 -11.593 1.00 75.81 173 HIS A CA 1
ATOM 1297 C C . HIS A 1 173 ? 1.705 27.542 -11.793 1.00 75.81 173 HIS A C 1
ATOM 1299 O O . HIS A 1 173 ? 1.778 26.493 -12.431 1.00 75.81 173 HIS A O 1
ATOM 1305 N N . LEU A 1 174 ? 0.550 27.964 -11.271 1.00 76.62 174 LEU A N 1
ATOM 1306 C CA . LEU A 1 174 ? -0.713 27.237 -11.415 1.00 76.62 174 LEU A CA 1
ATOM 1307 C C . LEU A 1 174 ? -1.193 27.232 -12.876 1.00 76.62 174 LEU A C 1
ATOM 1309 O O . LEU A 1 174 ? -1.610 26.191 -13.382 1.00 76.62 174 LEU A O 1
ATOM 1313 N N . GLU A 1 175 ? -1.042 28.353 -13.583 1.00 79.00 175 GLU A N 1
ATOM 1314 C CA . GLU A 1 175 ? -1.307 28.466 -15.022 1.00 79.00 175 GLU A CA 1
ATOM 1315 C C . GLU A 1 175 ? -0.398 27.544 -15.842 1.00 79.00 175 GLU A C 1
ATOM 1317 O O . GLU A 1 175 ? -0.878 26.827 -16.722 1.00 79.00 175 GLU A O 1
ATOM 1322 N N . GLN A 1 176 ? 0.896 27.477 -15.512 1.00 74.00 176 GLN A N 1
ATOM 1323 C CA . GLN A 1 176 ? 1.827 26.544 -16.151 1.00 74.00 176 GLN A CA 1
ATOM 1324 C C . GLN A 1 176 ? 1.429 25.079 -15.922 1.00 74.00 176 GLN A C 1
ATOM 1326 O O . GLN A 1 176 ? 1.564 24.257 -16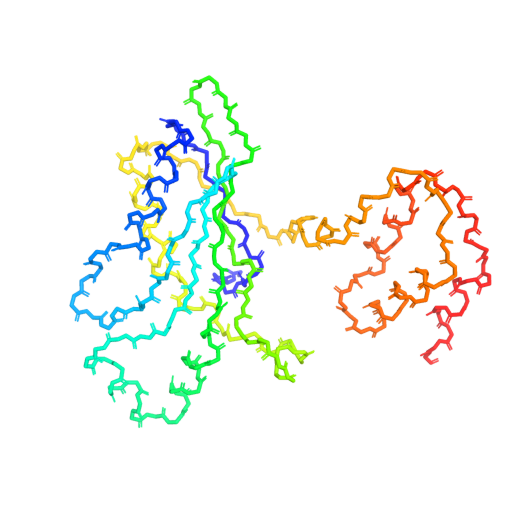.830 1.00 74.00 176 GLN A O 1
ATOM 1331 N N . LEU A 1 177 ? 0.920 24.727 -14.737 1.00 66.75 177 LEU A N 1
ATOM 1332 C CA . LEU A 1 177 ? 0.444 23.370 -14.448 1.00 66.75 177 LEU A CA 1
ATOM 1333 C C . LEU A 1 177 ? -0.824 23.019 -15.239 1.00 66.75 177 LEU A C 1
ATOM 1335 O O . LEU A 1 177 ? -0.924 21.904 -15.757 1.00 66.75 177 LEU A O 1
ATOM 1339 N N . VAL A 1 178 ? -1.756 23.965 -15.388 1.00 73.44 178 VAL A N 1
ATOM 1340 C CA . VAL A 1 178 ? -2.968 23.789 -16.206 1.00 73.44 178 VAL A CA 1
ATOM 1341 C C . VAL A 1 178 ? -2.614 23.668 -17.689 1.00 73.44 178 VAL A C 1
ATOM 1343 O O . VAL A 1 178 ? -3.079 22.744 -18.355 1.00 73.44 178 VAL A O 1
ATOM 1346 N N . ALA A 1 179 ? -1.740 24.535 -18.207 1.00 68.62 179 ALA A N 1
ATOM 1347 C CA . ALA A 1 179 ? -1.287 24.494 -19.600 1.00 68.62 179 ALA A CA 1
ATOM 1348 C C . ALA A 1 179 ? -0.578 23.174 -19.951 1.00 68.62 179 ALA A C 1
ATOM 1350 O O . ALA A 1 179 ? -0.648 22.699 -21.082 1.00 68.62 179 ALA A O 1
ATOM 1351 N N . ARG A 1 180 ? 0.076 22.550 -18.965 1.00 65.44 180 ARG A N 1
ATOM 1352 C CA . ARG A 1 180 ? 0.752 21.253 -19.103 1.00 65.44 180 ARG A CA 1
ATOM 1353 C C . ARG A 1 180 ? -0.165 20.050 -18.853 1.00 65.44 180 ARG A C 1
ATOM 1355 O O . ARG A 1 180 ? 0.316 18.921 -18.888 1.00 65.44 180 AR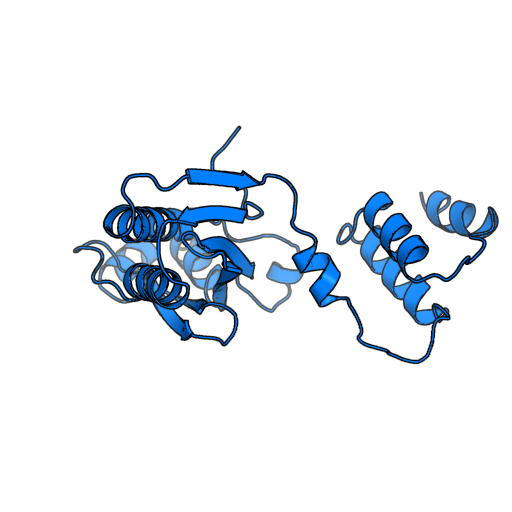G A O 1
ATOM 1362 N N . GLY A 1 181 ? -1.454 20.271 -18.582 1.00 65.88 181 GLY A N 1
ATOM 1363 C CA . GLY A 1 181 ? -2.432 19.214 -18.307 1.00 65.88 181 GLY A CA 1
ATOM 1364 C C . GLY A 1 181 ? -2.198 18.465 -16.991 1.00 65.88 181 GLY A C 1
ATOM 1365 O O . GLY A 1 181 ? -2.717 17.365 -16.813 1.00 65.88 181 GLY A O 1
ATOM 1366 N N . VAL A 1 182 ? -1.403 19.036 -16.080 1.00 62.25 182 VAL A N 1
ATOM 1367 C CA . VAL A 1 182 ? -1.081 18.431 -14.778 1.00 62.25 182 VAL A CA 1
ATOM 1368 C C . VAL A 1 182 ? -2.249 18.595 -13.802 1.00 62.25 182 VAL A C 1
ATOM 1370 O O . VAL A 1 182 ? -2.509 17.702 -13.000 1.00 62.25 182 VAL A O 1
ATOM 1373 N N . VAL A 1 183 ? -2.972 19.713 -13.897 1.00 64.25 183 VAL A N 1
ATOM 1374 C CA . VAL A 1 183 ? -4.143 20.042 -13.070 1.00 64.25 183 VAL A CA 1
ATOM 1375 C C . VAL A 1 183 ? -5.290 20.456 -13.993 1.00 64.25 183 VAL A C 1
ATOM 1377 O O . VAL A 1 183 ? -5.060 21.151 -14.984 1.00 64.25 183 VAL A O 1
ATOM 1380 N N . SER A 1 184 ? -6.521 20.019 -13.706 1.00 73.62 184 SER A N 1
ATOM 1381 C CA . SER A 1 184 ? -7.688 20.449 -14.485 1.00 73.62 184 SER A CA 1
ATOM 1382 C C . SER A 1 184 ? -8.049 21.908 -14.173 1.00 73.62 184 SER A C 1
ATOM 1384 O O . SER A 1 184 ? -7.724 22.427 -13.105 1.00 73.62 184 SER A O 1
ATOM 1386 N N . ARG A 1 185 ? -8.729 22.594 -15.101 1.00 68.56 185 ARG A N 1
ATOM 1387 C CA . ARG A 1 185 ? -9.182 23.979 -14.872 1.00 68.56 185 ARG A CA 1
ATOM 1388 C C . ARG A 1 185 ? -10.125 24.088 -13.671 1.00 68.56 185 ARG A C 1
ATOM 1390 O O . ARG A 1 185 ? -10.021 25.054 -12.921 1.00 68.56 185 ARG A O 1
ATOM 1397 N N . ASP A 1 186 ? -10.984 23.092 -13.477 1.00 69.12 186 ASP A N 1
ATOM 1398 C CA . ASP A 1 186 ? -11.948 23.069 -12.376 1.00 69.12 186 ASP A CA 1
ATOM 1399 C C . ASP A 1 186 ? -11.233 22.867 -11.028 1.00 69.12 186 ASP A C 1
ATOM 1401 O O . ASP A 1 186 ? -11.497 23.594 -10.073 1.00 69.12 186 ASP A O 1
ATOM 1405 N N . ASP A 1 187 ? -10.230 21.981 -10.977 1.00 67.00 187 ASP A N 1
ATOM 1406 C CA . ASP A 1 187 ? -9.411 21.775 -9.773 1.00 67.00 187 ASP A CA 1
ATOM 1407 C C . ASP A 1 187 ? -8.563 23.014 -9.435 1.00 67.00 187 ASP A C 1
ATOM 1409 O O . ASP A 1 187 ? -8.380 23.359 -8.266 1.00 67.00 187 ASP A O 1
ATOM 1413 N N . ALA A 1 188 ? -8.055 23.715 -10.454 1.00 71.25 188 ALA A N 1
ATOM 1414 C CA . ALA A 1 188 ? -7.332 24.972 -10.285 1.00 71.25 188 ALA A CA 1
ATOM 1415 C C . ALA A 1 188 ? -8.230 26.085 -9.716 1.00 71.25 188 ALA A C 1
ATOM 1417 O O . ALA A 1 188 ? -7.807 26.822 -8.822 1.00 71.25 188 ALA A O 1
ATOM 1418 N N . ALA A 1 189 ? -9.475 26.184 -10.193 1.00 69.12 189 ALA A N 1
ATOM 1419 C CA . ALA A 1 189 ? -10.453 27.149 -9.698 1.00 69.12 189 ALA A CA 1
ATOM 1420 C C . ALA A 1 189 ? -10.833 26.881 -8.231 1.00 69.12 189 ALA A C 1
ATOM 1422 O O . ALA A 1 189 ? -10.872 27.818 -7.425 1.00 69.12 189 ALA A O 1
ATOM 1423 N N . ASP A 1 190 ? -11.024 25.610 -7.868 1.00 66.12 190 ASP A N 1
ATOM 1424 C CA . ASP A 1 190 ? -11.315 25.170 -6.498 1.00 66.12 190 ASP A CA 1
ATOM 1425 C C . ASP A 1 190 ? -10.150 25.442 -5.529 1.00 66.12 190 ASP A C 1
ATOM 1427 O O . ASP A 1 190 ? -10.368 25.814 -4.370 1.00 66.12 190 ASP A O 1
ATOM 1431 N N . LEU A 1 191 ? -8.900 25.295 -5.989 1.00 64.69 191 LEU A N 1
ATOM 1432 C CA . LEU A 1 191 ? -7.704 25.617 -5.200 1.00 64.69 191 LEU A CA 1
ATOM 1433 C C . LEU A 1 191 ? -7.603 27.115 -4.883 1.00 64.69 191 LEU A C 1
ATOM 1435 O O . LEU A 1 191 ? -7.193 27.475 -3.781 1.00 64.69 191 LEU A O 1
ATOM 1439 N N . ILE A 1 192 ? -8.008 27.981 -5.815 1.00 64.62 192 ILE A N 1
ATOM 1440 C CA . ILE A 1 192 ? -7.993 29.439 -5.624 1.00 64.62 192 ILE A CA 1
ATOM 1441 C C . ILE A 1 192 ? -9.121 29.885 -4.681 1.00 64.62 192 ILE A C 1
ATOM 1443 O O . ILE A 1 192 ? -8.906 30.749 -3.833 1.00 64.62 192 ILE A O 1
ATOM 1447 N N . THR A 1 193 ? -10.312 29.284 -4.779 1.00 58.50 193 THR A N 1
ATOM 1448 C CA . THR A 1 193 ? -11.470 29.670 -3.948 1.00 58.50 193 THR A CA 1
ATOM 1449 C C . THR A 1 193 ? -11.377 29.185 -2.499 1.00 58.50 193 THR A C 1
ATOM 1451 O O . THR A 1 193 ? -11.921 29.835 -1.604 1.00 58.50 193 THR A O 1
ATOM 1454 N N . ARG A 1 194 ? -10.690 28.066 -2.228 1.00 52.94 194 ARG A N 1
ATOM 1455 C CA . ARG A 1 194 ? -10.578 27.496 -0.871 1.00 52.94 194 ARG A CA 1
ATOM 1456 C C . ARG A 1 194 ? -9.602 28.209 0.065 1.00 52.94 194 ARG A C 1
ATOM 1458 O O . ARG A 1 194 ? -9.787 28.095 1.274 1.00 52.94 194 ARG A O 1
ATOM 1465 N N . ASP A 1 195 ? -8.621 28.955 -0.444 1.00 53.47 195 ASP A N 1
ATOM 1466 C CA . ASP A 1 195 ? -7.613 29.655 0.380 1.00 53.47 195 ASP A CA 1
ATOM 1467 C C . ASP A 1 195 ? -8.152 30.949 1.042 1.00 53.47 195 ASP A C 1
ATOM 1469 O O . ASP A 1 195 ? -7.393 31.751 1.583 1.00 53.47 195 ASP A O 1
ATOM 1473 N N . GLY A 1 196 ? -9.472 31.184 1.025 1.00 43.75 196 GLY A N 1
ATOM 1474 C CA . GLY A 1 196 ? -10.120 32.330 1.686 1.00 43.75 196 GLY A CA 1
ATOM 1475 C C . GLY A 1 196 ? -9.812 33.688 1.044 1.00 43.75 196 GLY A C 1
ATOM 1476 O O . GLY A 1 196 ? -10.393 34.709 1.419 1.00 43.75 196 GLY A O 1
ATOM 1477 N N . ALA A 1 197 ? -8.941 33.712 0.040 1.00 43.41 197 ALA A N 1
ATOM 1478 C CA . ALA A 1 197 ? -8.724 34.861 -0.802 1.00 43.41 197 ALA A CA 1
ATOM 1479 C C . ALA A 1 197 ? -9.904 34.962 -1.774 1.00 43.41 197 ALA A C 1
ATOM 1481 O O . ALA A 1 197 ? -9.991 34.236 -2.760 1.00 43.41 197 ALA A O 1
ATOM 1482 N N . SER A 1 198 ? -10.805 35.913 -1.530 1.00 38.81 198 SER A N 1
ATOM 1483 C CA . SER A 1 198 ? -11.641 36.459 -2.601 1.00 38.81 198 SER A CA 1
ATOM 1484 C C . SER A 1 198 ? -10.748 37.257 -3.558 1.00 38.81 198 SER A C 1
ATOM 1486 O O . SER A 1 198 ? -10.842 38.477 -3.679 1.00 38.81 198 SER A O 1
ATOM 1488 N N . VAL A 1 199 ? -9.825 36.571 -4.238 1.00 44.72 199 VAL A N 1
ATOM 1489 C CA . VAL A 1 199 ? -9.217 37.113 -5.444 1.00 44.72 199 VAL A CA 1
ATOM 1490 C C . VAL A 1 199 ? -10.382 37.237 -6.409 1.00 44.72 199 VAL A C 1
ATOM 1492 O O . VAL A 1 199 ? -10.900 36.236 -6.900 1.00 44.72 199 VAL A O 1
ATOM 1495 N N . ARG A 1 200 ? -10.859 38.466 -6.634 1.00 41.62 200 ARG A N 1
ATOM 1496 C CA . ARG A 1 200 ? -11.686 38.749 -7.804 1.00 41.62 200 ARG A CA 1
ATOM 1497 C C . ARG A 1 200 ? -10.806 38.411 -8.996 1.00 41.62 200 ARG A C 1
ATOM 1499 O O . ARG A 1 200 ? -9.965 39.217 -9.385 1.00 41.62 200 ARG A O 1
ATOM 1506 N N . ILE A 1 201 ? -10.950 37.195 -9.510 1.00 47.91 201 ILE A N 1
ATOM 1507 C CA . ILE A 1 201 ? -10.444 36.845 -10.825 1.00 47.91 201 ILE A CA 1
ATOM 1508 C C . ILE A 1 201 ? -11.238 37.751 -11.759 1.00 47.91 201 ILE A C 1
ATOM 1510 O O . ILE A 1 201 ? -12.430 37.543 -11.974 1.00 47.91 201 ILE A O 1
ATOM 1514 N N . THR A 1 202 ? -10.619 38.854 -12.166 1.00 49.59 202 THR A N 1
ATOM 1515 C CA . THR A 1 202 ? -11.213 39.774 -13.127 1.00 49.59 202 THR A CA 1
ATOM 1516 C C . THR A 1 202 ? -11.381 39.035 -14.447 1.00 49.59 202 THR A C 1
ATOM 1518 O O . THR A 1 202 ? -10.612 38.117 -14.747 1.00 49.59 202 THR A O 1
ATOM 1521 N N . ASP A 1 203 ? -12.364 39.439 -15.249 1.00 48.47 203 ASP A N 1
ATOM 1522 C CA . ASP A 1 203 ? -12.600 38.839 -16.567 1.00 48.47 203 ASP A CA 1
ATOM 1523 C C . ASP A 1 203 ? -11.323 38.837 -17.436 1.00 48.47 203 ASP A C 1
ATOM 1525 O O . ASP A 1 203 ? -11.101 37.902 -18.201 1.00 48.47 203 ASP A O 1
ATOM 1529 N N . ASP A 1 204 ? -10.407 39.791 -17.221 1.00 50.53 204 ASP A N 1
ATOM 1530 C CA . ASP A 1 204 ? -9.083 39.855 -17.858 1.00 50.53 204 ASP A CA 1
ATOM 1531 C C . ASP A 1 204 ? -8.176 38.636 -17.590 1.00 50.53 204 ASP A C 1
ATOM 1533 O O . ASP A 1 204 ? -7.414 38.235 -18.474 1.00 50.53 204 ASP A O 1
ATOM 1537 N N . HIS A 1 205 ? -8.238 38.017 -16.403 1.00 53.09 205 HIS A N 1
ATOM 1538 C CA . HIS A 1 205 ? -7.465 36.796 -16.122 1.00 53.09 205 HIS A CA 1
ATOM 1539 C C . HIS A 1 205 ? -8.027 35.605 -16.898 1.00 53.09 205 HIS A C 1
ATOM 1541 O O . HIS A 1 205 ? -7.271 34.839 -17.497 1.00 53.09 205 HIS A O 1
ATOM 1547 N N . TRP A 1 206 ? -9.356 35.483 -16.958 1.00 52.88 206 TRP A N 1
ATOM 1548 C CA . TRP A 1 206 ? -9.993 34.442 -17.757 1.00 52.88 206 TRP A CA 1
ATOM 1549 C C . TRP A 1 206 ? -9.735 34.641 -19.247 1.00 52.88 206 TRP A C 1
ATOM 1551 O O . TRP A 1 206 ? -9.443 33.659 -19.924 1.00 52.88 206 TRP A O 1
ATOM 1561 N N . GLN A 1 207 ? -9.725 35.887 -19.737 1.00 53.88 207 GLN A N 1
ATOM 1562 C CA . GLN A 1 207 ? -9.405 36.188 -21.134 1.00 53.88 207 GLN A CA 1
ATOM 1563 C C . GLN A 1 207 ? -7.978 35.784 -21.525 1.00 53.88 207 GLN A C 1
ATOM 1565 O O . GLN A 1 207 ? -7.786 35.244 -22.615 1.00 53.88 207 GLN A O 1
ATOM 1570 N N . ARG A 1 208 ? -6.983 35.958 -20.643 1.00 55.56 208 ARG A N 1
ATOM 1571 C CA . ARG A 1 208 ? -5.609 35.474 -20.890 1.00 55.56 208 ARG A CA 1
ATOM 1572 C C . ARG A 1 208 ? -5.523 33.951 -20.925 1.00 55.56 208 ARG A C 1
ATOM 1574 O O . ARG A 1 208 ? -4.861 33.400 -21.798 1.00 55.56 208 ARG A O 1
ATOM 1581 N N . ILE A 1 209 ? -6.245 33.274 -20.034 1.00 51.69 209 ILE A N 1
ATOM 1582 C CA . ILE A 1 209 ? -6.299 31.807 -19.981 1.00 51.69 209 ILE A CA 1
ATOM 1583 C C . ILE A 1 209 ? -7.074 31.226 -21.181 1.00 51.69 209 ILE A C 1
ATOM 1585 O O . ILE A 1 209 ? -6.772 30.121 -21.642 1.00 51.69 209 ILE A O 1
ATOM 1589 N N . SER A 1 210 ? -8.071 31.942 -21.711 1.00 49.59 210 SER A N 1
ATOM 1590 C CA . SER A 1 210 ? -8.850 31.518 -22.881 1.00 49.59 210 SER A CA 1
ATOM 1591 C C . SER A 1 210 ? -8.240 31.920 -24.227 1.00 49.59 210 SER A C 1
ATOM 1593 O O . SER A 1 210 ? -8.532 31.259 -25.216 1.00 49.59 210 SER A O 1
ATOM 1595 N N . GLY A 1 211 ? -7.402 32.961 -24.278 1.00 45.03 211 GLY A N 1
ATOM 1596 C CA . GLY A 1 211 ? -6.823 33.519 -25.510 1.00 45.03 211 GLY A CA 1
ATOM 1597 C C . GLY A 1 211 ? -5.503 32.894 -25.982 1.00 45.03 211 GLY A C 1
ATOM 1598 O O . GLY A 1 211 ? -4.925 33.382 -26.946 1.00 45.03 211 GLY A O 1
ATOM 1599 N N . MET A 1 212 ? -5.002 31.843 -25.322 1.00 48.94 212 MET A N 1
ATOM 1600 C CA . MET A 1 212 ? -3.786 31.107 -25.724 1.00 48.94 212 MET A CA 1
ATOM 1601 C C . MET A 1 212 ? -4.056 29.948 -26.712 1.00 48.94 212 MET A C 1
ATOM 1603 O O . MET A 1 212 ? -3.309 28.969 -26.728 1.00 48.94 212 MET A O 1
ATOM 1607 N N . TRP A 1 213 ? -5.104 30.060 -27.535 1.00 45.41 213 TRP A N 1
ATOM 1608 C CA . TRP A 1 213 ? -5.421 29.139 -28.636 1.00 45.41 213 TRP A CA 1
ATOM 1609 C C . TRP A 1 213 ? -5.590 29.901 -29.946 1.00 45.41 213 TRP A C 1
ATOM 1611 O O . TRP A 1 213 ? -6.321 30.916 -29.933 1.00 45.41 213 TRP A O 1
#

pLDDT: mean 71.88, std 19.69, range [38.0, 97.62]